Protein AF-A0A2P6TUN6-F1 (afdb_monomer)

pLDDT: mean 76.04, std 17.49, range [36.84, 96.75]

Organism: Chlorella sorokiniana (NCBI:txid3076)

Nearest PDB structures (foldseek):
  5vju-assembly1_A  TM=4.120E-01  e=9.682E+00  synthetic construct
  6su4-assembly1_A  TM=1.859E-01  e=2.017E+00  Actinomycetes bacterium

Foldseek 3Di:
DLVVLLVLLQLLLVLLVVLLVLLVVLLCLQCVPFFVAFDWDWDWDWQPVDVVTDIDTFIKGDRRQGLLAPVPDRLSVLSNVLSVLSNVLSVQSNCSSPDQLVSLLVSLVSNLVSLVVSLCSLVVSNVNSQADWMWGQDPNDTDTDRRPDPCNVSSVSNSVSSVSSNVSSVSSNVSSVVSVVVVVVVVVVVVVVVVVPDDDPPDDDDDDDDDDDD

Secondary structure (DSSP, 8-state):
-HHHHHHHHHHHHHHHHHHHHHHHHHHHIIIIII---EEEEEEEEEETTSSSPEEEEEEEEEES--TT--SS--HHHHHHHHHHHHHHHHHHHHTTTTS-HHHHHHHHHHHHHHHHHHHHHHHHHTTSGGG--EEEEETTEEEEESS-SS-HHHHHHHHHHHHHHHHHHHHHH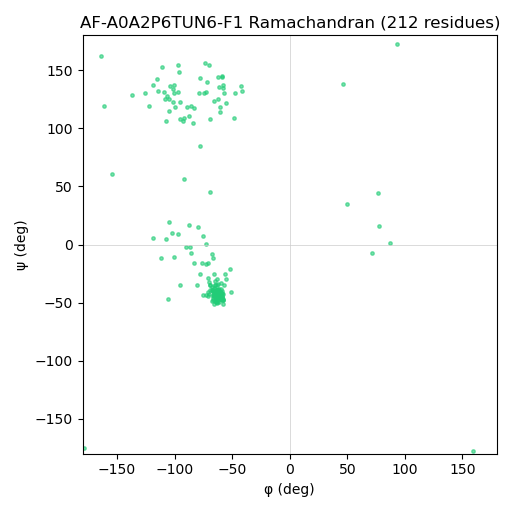HHHHHHHHHHHHHHHHHHHHHTT------PPPPPPP-----

Solvent-accessible surface area (backbone atoms only — not comparable to full-atom values): 11460 Å² total; per-residue (Å²): 116,76,64,58,54,45,51,45,18,49,51,32,16,53,45,20,52,51,38,39,53,46,33,52,49,41,49,52,47,36,42,71,68,36,36,71,43,64,47,76,41,80,52,74,41,75,44,73,93,45,89,74,63,44,76,52,67,36,49,34,48,40,88,39,64,45,69,42,25,64,86,82,52,66,44,54,64,49,47,52,54,37,31,53,50,34,37,55,26,22,59,59,25,45,44,31,67,81,44,60,41,67,58,32,28,52,32,20,50,54,27,24,54,41,29,45,53,47,22,50,51,45,55,61,32,52,73,60,37,52,78,45,79,28,42,33,49,52,99,89,41,76,46,70,39,78,54,38,67,94,46,63,64,54,55,50,51,41,32,53,44,28,48,48,41,22,51,41,23,52,50,34,27,53,41,21,53,51,43,48,58,51,51,58,51,57,52,53,53,52,54,51,56,67,65,63,73,64,75,78,79,79,75,82,79,78,83,79,83,88,77,88,82,136

Radius of gyration: 31.33 Å; Cα contacts (8 Å, |Δi|>4): 284; chains: 1; bounding box: 87×37×114 Å

Mean predicted aligned error: 12.51 Å

Structure (mmCIF, N/CA/C/O backbone):
data_AF-A0A2P6TUN6-F1
#
_entry.id   AF-A0A2P6TUN6-F1
#
loop_
_atom_site.group_PDB
_atom_site.id
_atom_site.type_symbol
_atom_site.label_atom_id
_atom_site.label_alt_id
_atom_site.label_comp_id
_atom_site.label_asym_id
_atom_site.label_entity_id
_atom_site.label_seq_id
_atom_site.pdbx_PDB_ins_code
_atom_site.Cartn_x
_atom_site.Cartn_y
_atom_site.Cartn_z
_atom_site.occupancy
_atom_site.B_iso_or_equiv
_atom_site.auth_seq_id
_atom_site.auth_comp_id
_atom_site.auth_asym_id
_atom_site.auth_atom_id
_atom_site.pdbx_PDB_model_num
ATOM 1 N N . MET A 1 1 ? 26.052 -3.509 -23.937 1.00 50.81 1 MET A N 1
ATOM 2 C CA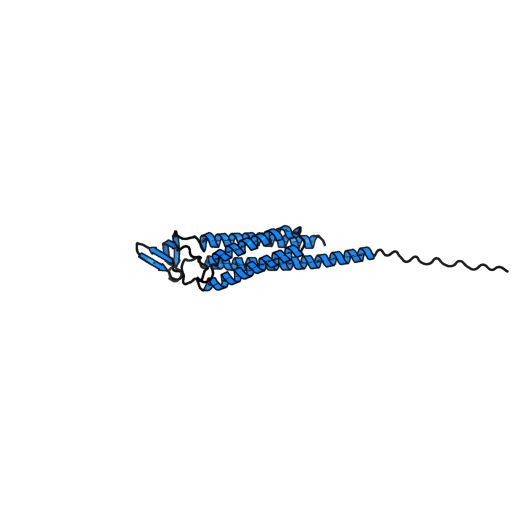 . MET A 1 1 ? 25.429 -2.786 -22.803 1.00 50.81 1 MET A CA 1
ATOM 3 C C . MET A 1 1 ? 23.903 -2.948 -22.707 1.00 50.81 1 MET A C 1
ATOM 5 O O . MET A 1 1 ? 23.373 -2.745 -21.621 1.00 50.81 1 MET A O 1
ATOM 9 N N . ALA A 1 2 ? 23.223 -3.508 -23.722 1.00 52.31 2 ALA A N 1
ATOM 10 C CA . ALA A 1 2 ? 21.798 -3.889 -23.682 1.00 52.31 2 ALA A CA 1
ATOM 11 C C . ALA A 1 2 ? 21.349 -4.774 -22.487 1.00 52.31 2 ALA A C 1
ATOM 13 O O . ALA A 1 2 ? 20.165 -4.813 -22.160 1.00 52.31 2 ALA A O 1
ATOM 14 N N . GLY A 1 3 ? 22.270 -5.480 -21.818 1.00 60.66 3 GLY A N 1
ATOM 15 C CA . GLY A 1 3 ? 21.972 -6.255 -20.607 1.00 60.66 3 GLY A CA 1
ATOM 16 C C . GLY A 1 3 ? 21.674 -5.402 -19.365 1.00 60.66 3 GLY A C 1
ATOM 17 O O . GLY A 1 3 ? 20.880 -5.818 -18.527 1.00 60.66 3 GLY A O 1
ATOM 18 N N . SER A 1 4 ? 22.244 -4.194 -19.262 1.00 70.44 4 SER A N 1
ATOM 19 C CA . SER A 1 4 ? 22.074 -3.327 -18.084 1.00 70.44 4 SER A CA 1
ATOM 20 C C . SER A 1 4 ? 20.656 -2.748 -18.002 1.00 70.44 4 SER A C 1
ATOM 22 O O . SER A 1 4 ? 20.018 -2.843 -16.958 1.00 70.44 4 SER A O 1
ATOM 24 N N . ASN A 1 5 ? 20.100 -2.274 -19.123 1.00 74.12 5 ASN A N 1
ATOM 25 C CA . ASN A 1 5 ? 18.721 -1.771 -19.172 1.00 74.12 5 ASN A CA 1
ATOM 26 C C . ASN A 1 5 ? 17.682 -2.874 -18.901 1.00 74.12 5 ASN A C 1
ATOM 28 O O . ASN A 1 5 ? 16.681 -2.624 -18.235 1.00 74.12 5 ASN A O 1
ATOM 32 N N . LYS A 1 6 ? 17.939 -4.113 -19.345 1.00 79.31 6 LYS A N 1
ATOM 33 C CA . LYS A 1 6 ? 17.070 -5.262 -19.042 1.00 79.31 6 LYS A CA 1
ATOM 34 C C . LYS A 1 6 ? 17.086 -5.625 -17.557 1.00 79.31 6 LYS A C 1
ATOM 36 O O . LYS A 1 6 ? 16.030 -5.910 -17.004 1.00 79.31 6 LYS A O 1
ATOM 41 N N . ALA A 1 7 ? 18.249 -5.569 -16.905 1.00 86.00 7 ALA A N 1
ATOM 42 C CA . ALA A 1 7 ? 18.362 -5.818 -15.467 1.00 86.00 7 ALA A CA 1
ATOM 43 C C . ALA A 1 7 ? 17.620 -4.755 -14.635 1.00 86.00 7 ALA A C 1
ATOM 45 O O . ALA A 1 7 ? 16.898 -5.102 -13.702 1.00 86.00 7 ALA A O 1
ATOM 46 N N . LEU A 1 8 ? 17.732 -3.474 -15.009 1.00 87.50 8 LEU A N 1
ATOM 47 C CA . LEU A 1 8 ? 16.987 -2.385 -14.362 1.00 87.50 8 LEU A CA 1
ATOM 48 C C . LEU A 1 8 ? 15.471 -2.535 -14.561 1.00 87.50 8 LEU A C 1
ATOM 50 O O . LEU A 1 8 ? 14.709 -2.376 -13.609 1.00 87.50 8 LEU A O 1
ATOM 54 N N . GLY A 1 9 ? 15.038 -2.897 -15.774 1.00 86.50 9 GLY A N 1
ATOM 55 C CA . GLY A 1 9 ? 13.634 -3.186 -16.070 1.00 86.50 9 GLY A CA 1
ATOM 56 C C . GLY A 1 9 ? 13.093 -4.392 -15.294 1.00 86.50 9 GLY A C 1
ATOM 57 O O . GLY A 1 9 ? 11.972 -4.338 -14.796 1.00 86.50 9 GLY A O 1
ATOM 58 N N . ALA A 1 10 ? 13.890 -5.452 -15.133 1.00 88.81 10 ALA A N 1
ATOM 59 C CA . ALA A 1 10 ? 13.517 -6.626 -14.341 1.00 88.81 10 ALA A CA 1
ATOM 60 C C . ALA A 1 10 ? 13.370 -6.293 -12.848 1.00 88.81 10 ALA A C 1
ATOM 62 O O . ALA A 1 10 ? 12.416 -6.736 -12.210 1.00 88.81 10 ALA A O 1
ATOM 63 N N . LEU A 1 11 ? 14.267 -5.466 -12.298 1.00 92.25 11 LEU A N 1
ATOM 64 C CA . LEU A 1 11 ? 14.154 -4.987 -10.920 1.00 92.25 11 LEU A CA 1
ATOM 65 C C . LEU A 1 11 ? 12.909 -4.109 -10.727 1.00 92.25 11 LEU A C 1
ATOM 67 O O . LEU A 1 11 ? 12.195 -4.272 -9.740 1.00 92.25 11 LEU A O 1
ATOM 71 N N . ALA A 1 12 ? 12.611 -3.220 -11.681 1.00 90.81 12 ALA A N 1
ATOM 72 C CA . ALA A 1 12 ? 11.388 -2.421 -11.652 1.00 90.81 12 ALA A CA 1
ATOM 73 C C . ALA A 1 12 ? 10.129 -3.306 -11.692 1.00 90.81 12 ALA A C 1
ATOM 75 O O . ALA A 1 12 ? 9.201 -3.090 -10.912 1.00 90.81 12 ALA A O 1
ATOM 76 N N . ALA A 1 13 ? 10.120 -4.347 -12.531 1.00 91.94 13 ALA A N 1
ATOM 77 C CA . ALA A 1 13 ? 9.026 -5.311 -12.591 1.00 91.94 13 ALA A CA 1
ATOM 78 C C . ALA A 1 13 ? 8.857 -6.078 -11.267 1.00 91.94 13 ALA A C 1
ATOM 80 O O . ALA A 1 13 ? 7.740 -6.196 -10.771 1.00 91.94 13 ALA A O 1
ATOM 81 N N . PHE A 1 14 ? 9.955 -6.530 -10.649 1.00 94.62 14 PHE A N 1
ATOM 82 C CA . PHE A 1 14 ? 9.921 -7.191 -9.339 1.00 94.62 14 PHE A CA 1
ATOM 83 C C . PHE A 1 14 ? 9.327 -6.288 -8.249 1.00 94.62 14 PHE A C 1
ATOM 85 O O . PHE A 1 14 ? 8.433 -6.711 -7.517 1.00 94.62 14 PHE A O 1
ATOM 92 N N . LEU A 1 15 ? 9.772 -5.030 -8.175 1.00 94.19 15 LEU A N 1
ATOM 93 C CA . LEU A 1 15 ? 9.235 -4.056 -7.219 1.00 94.19 15 LEU A CA 1
ATOM 94 C C . LEU A 1 15 ? 7.748 -3.771 -7.460 1.00 94.19 15 LEU A C 1
ATOM 96 O O . LEU A 1 15 ? 7.001 -3.607 -6.502 1.00 94.19 15 LEU A O 1
ATOM 100 N N . SER A 1 16 ? 7.308 -3.786 -8.718 1.00 93.62 16 SER A N 1
ATOM 101 C CA . SER A 1 16 ? 5.894 -3.617 -9.078 1.00 93.62 16 SER A CA 1
ATOM 102 C C . SER A 1 16 ? 5.040 -4.806 -8.621 1.00 93.62 16 SER A C 1
ATOM 104 O O . SER A 1 16 ? 3.940 -4.627 -8.109 1.00 93.62 16 SER A O 1
ATOM 106 N N . VAL A 1 17 ? 5.552 -6.036 -8.737 1.00 95.50 17 VAL A N 1
ATOM 107 C CA . VAL A 1 17 ? 4.871 -7.224 -8.191 1.00 95.50 17 VAL A CA 1
ATOM 108 C C . VAL A 1 17 ? 4.794 -7.156 -6.664 1.00 95.50 17 VAL A C 1
ATOM 110 O O . VAL A 1 17 ? 3.748 -7.463 -6.090 1.00 95.50 17 VAL A O 1
ATOM 113 N N . ALA A 1 18 ? 5.871 -6.722 -6.002 1.00 95.19 18 ALA A N 1
ATOM 114 C CA . ALA A 1 18 ? 5.868 -6.515 -4.556 1.00 95.19 18 ALA A CA 1
ATOM 115 C C . ALA A 1 18 ? 4.831 -5.457 -4.141 1.00 95.19 18 ALA A C 1
ATOM 117 O O . ALA A 1 18 ? 4.091 -5.673 -3.185 1.00 95.19 18 ALA A O 1
ATOM 118 N N . GLU A 1 19 ? 4.711 -4.362 -4.896 1.00 94.88 19 GLU A N 1
ATOM 119 C CA . GLU A 1 19 ? 3.694 -3.331 -4.671 1.00 94.88 19 GLU A CA 1
ATOM 120 C C . GLU A 1 19 ? 2.271 -3.900 -4.743 1.00 94.88 19 GLU A C 1
ATOM 122 O O . GLU A 1 19 ? 1.470 -3.645 -3.845 1.00 94.88 19 GLU A O 1
ATOM 127 N N . ILE A 1 20 ? 1.969 -4.737 -5.742 1.00 95.88 20 ILE A N 1
ATOM 128 C CA . ILE A 1 20 ? 0.668 -5.419 -5.850 1.00 95.88 20 ILE A CA 1
ATOM 129 C C . ILE A 1 20 ? 0.417 -6.300 -4.619 1.00 95.88 20 ILE A C 1
ATOM 131 O O . ILE A 1 20 ? -0.669 -6.258 -4.040 1.00 95.88 20 ILE A O 1
ATOM 135 N N . ALA A 1 21 ? 1.417 -7.074 -4.187 1.00 96.75 21 ALA A N 1
ATOM 136 C CA . ALA A 1 21 ? 1.294 -7.928 -3.007 1.00 96.75 21 ALA A CA 1
ATOM 137 C C . ALA A 1 21 ? 1.035 -7.110 -1.729 1.00 96.75 21 ALA A C 1
ATOM 139 O O . ALA A 1 21 ? 0.163 -7.465 -0.930 1.00 96.75 21 ALA A O 1
ATOM 140 N N . PHE A 1 22 ? 1.736 -5.988 -1.549 1.00 96.06 22 PHE A N 1
ATOM 141 C CA . PHE A 1 22 ? 1.510 -5.081 -0.424 1.00 96.06 22 PHE A CA 1
ATOM 142 C C . PHE A 1 22 ? 0.131 -4.418 -0.489 1.00 96.06 22 PHE A C 1
ATOM 144 O O . PHE A 1 22 ? -0.555 -4.366 0.529 1.00 96.06 22 PHE A O 1
ATOM 151 N N . ALA A 1 23 ? -0.317 -3.991 -1.671 1.00 95.75 23 ALA A N 1
ATOM 152 C CA . ALA A 1 23 ? -1.641 -3.411 -1.873 1.00 95.75 23 ALA A CA 1
ATOM 153 C C . ALA A 1 23 ? -2.757 -4.397 -1.497 1.00 95.75 23 ALA A C 1
ATOM 155 O O . ALA A 1 23 ? -3.661 -4.050 -0.739 1.00 95.75 23 ALA A O 1
ATOM 156 N N . ILE A 1 24 ? -2.660 -5.651 -1.954 1.00 96.06 24 ILE A N 1
ATOM 157 C CA . ILE A 1 24 ? -3.598 -6.721 -1.584 1.00 96.06 24 ILE A CA 1
ATOM 158 C C . ILE A 1 24 ? -3.557 -6.971 -0.074 1.00 96.06 24 ILE A C 1
ATOM 160 O O . ILE A 1 24 ? -4.604 -7.082 0.560 1.00 96.06 24 ILE A O 1
ATOM 164 N N . THR A 1 25 ? -2.362 -7.006 0.518 1.00 95.50 25 THR A N 1
ATOM 165 C CA . THR A 1 25 ? -2.202 -7.198 1.967 1.00 95.50 25 THR A CA 1
ATOM 166 C C . THR A 1 25 ? -2.882 -6.076 2.752 1.00 95.50 25 THR A C 1
ATOM 168 O O . THR A 1 25 ? -3.597 -6.354 3.711 1.00 95.50 25 THR A O 1
ATOM 171 N N . ILE A 1 26 ? -2.731 -4.817 2.324 1.00 94.06 26 ILE A N 1
ATOM 172 C CA . ILE A 1 26 ? -3.432 -3.672 2.921 1.00 94.06 26 ILE A CA 1
ATOM 173 C C . ILE A 1 26 ? -4.948 -3.867 2.828 1.00 94.06 26 ILE A C 1
ATOM 175 O O . ILE A 1 26 ? -5.626 -3.715 3.840 1.00 94.06 26 ILE A O 1
ATOM 179 N N . ILE A 1 27 ? -5.481 -4.246 1.660 1.00 93.94 27 ILE A N 1
ATOM 180 C CA . ILE A 1 27 ? -6.925 -4.474 1.469 1.00 93.94 27 ILE A CA 1
ATOM 181 C C . ILE A 1 27 ? -7.441 -5.545 2.436 1.00 93.94 27 ILE A C 1
ATOM 183 O O . ILE A 1 27 ? -8.450 -5.319 3.098 1.00 93.94 27 ILE A O 1
ATOM 187 N N . VAL A 1 28 ? -6.749 -6.683 2.547 1.00 92.50 28 VAL A N 1
ATOM 188 C CA . VAL A 1 28 ? -7.146 -7.793 3.433 1.00 92.50 28 VAL A CA 1
ATOM 189 C C . VAL A 1 28 ? -7.093 -7.370 4.900 1.00 92.50 28 VAL A C 1
ATOM 191 O O . VAL A 1 28 ? -8.046 -7.591 5.643 1.00 92.50 28 VAL A O 1
ATOM 194 N N . LEU A 1 29 ? -6.018 -6.698 5.321 1.00 90.00 29 LEU A N 1
ATOM 195 C CA . LEU A 1 29 ? -5.910 -6.176 6.684 1.00 90.00 29 LEU A CA 1
ATOM 196 C C . LEU A 1 29 ? -7.018 -5.166 6.989 1.00 90.00 29 LEU A C 1
ATOM 198 O O . LEU A 1 29 ? -7.599 -5.190 8.075 1.00 90.00 29 LEU A O 1
ATOM 202 N N . VAL A 1 30 ? -7.338 -4.289 6.039 1.00 89.00 30 VAL A N 1
ATOM 203 C CA . VAL A 1 30 ? -8.414 -3.320 6.216 1.00 89.00 30 VAL A CA 1
ATOM 204 C C . VAL A 1 30 ? -9.767 -4.020 6.288 1.00 89.00 30 VAL A C 1
ATOM 206 O O . VAL A 1 30 ? -10.514 -3.727 7.212 1.00 89.00 30 VAL A O 1
ATOM 209 N N . ALA A 1 31 ? -10.069 -4.966 5.402 1.00 86.94 31 ALA A N 1
ATOM 210 C CA . ALA A 1 31 ? -11.352 -5.666 5.386 1.00 86.94 31 ALA A CA 1
ATOM 211 C C . ALA A 1 31 ? -11.560 -6.537 6.636 1.00 86.94 31 ALA A C 1
ATOM 213 O O . ALA A 1 31 ? -12.558 -6.385 7.337 1.00 86.94 31 ALA A O 1
ATOM 214 N N . ASP A 1 32 ? -10.596 -7.395 6.969 1.00 83.31 32 ASP A N 1
ATOM 215 C CA . ASP A 1 32 ? -10.770 -8.386 8.038 1.00 83.31 32 ASP A CA 1
ATOM 216 C C . ASP A 1 32 ? -10.549 -7.785 9.426 1.00 83.31 32 ASP A C 1
ATOM 218 O O . ASP A 1 32 ? -11.172 -8.185 10.420 1.00 83.31 32 ASP A O 1
ATOM 222 N N . GLN A 1 33 ? -9.612 -6.836 9.514 1.00 81.88 33 GLN A N 1
ATOM 223 C CA . GLN A 1 33 ? -9.155 -6.312 10.792 1.00 81.88 33 GLN A CA 1
ATOM 224 C C . GLN A 1 33 ? -9.702 -4.906 11.057 1.00 81.88 33 GLN A C 1
ATOM 226 O O . GLN A 1 33 ? -10.220 -4.625 12.136 1.00 81.88 33 GLN A O 1
ATOM 231 N N . LEU A 1 34 ? -9.635 -3.988 10.104 1.00 79.88 34 LEU A N 1
ATOM 232 C CA . LEU A 1 34 ? -9.903 -2.578 10.411 1.00 79.88 34 LEU A CA 1
ATOM 233 C C . LEU A 1 34 ? -11.306 -2.116 10.013 1.00 79.88 34 LEU A C 1
ATOM 235 O O . LEU A 1 34 ? -11.721 -1.041 10.429 1.00 79.88 34 LEU A O 1
ATOM 239 N N . TRP A 1 35 ? -12.061 -2.913 9.263 1.00 83.50 35 TRP A N 1
ATOM 240 C CA . TRP A 1 35 ? -13.414 -2.580 8.839 1.00 83.50 35 TRP A CA 1
ATOM 241 C C . TRP A 1 35 ? -14.264 -3.835 8.563 1.00 83.50 35 TRP A C 1
ATOM 243 O O . TRP A 1 35 ? -14.773 -3.999 7.455 1.00 83.50 35 TRP A O 1
ATOM 253 N N . PRO A 1 36 ? -14.480 -4.701 9.575 1.00 72.00 36 PRO A N 1
ATOM 254 C CA . PRO A 1 36 ? -15.188 -5.974 9.393 1.00 72.00 36 PRO A CA 1
ATOM 255 C C . PRO A 1 36 ? -16.682 -5.821 9.052 1.00 72.00 36 PRO A C 1
ATOM 257 O O . PRO A 1 36 ? -17.339 -6.798 8.715 1.00 72.00 36 PRO A O 1
ATOM 260 N N . GLY A 1 37 ? -17.228 -4.601 9.113 1.00 74.69 37 GLY A N 1
ATOM 261 C CA . GLY A 1 37 ? -18.649 -4.315 8.923 1.00 74.69 37 GLY A CA 1
ATOM 262 C C . GLY A 1 37 ? -19.432 -4.296 10.237 1.00 74.69 37 GLY A C 1
ATOM 263 O O . GLY A 1 37 ? -18.896 -4.587 11.310 1.00 74.69 37 GLY A O 1
ATOM 264 N N . ALA A 1 38 ? -20.703 -3.897 10.168 1.00 75.94 38 ALA A N 1
ATOM 265 C CA . ALA A 1 38 ? -21.576 -3.854 11.338 1.00 75.94 38 ALA A CA 1
ATOM 266 C C . ALA A 1 38 ? -22.003 -5.273 11.729 1.00 75.94 38 ALA A C 1
ATOM 268 O O . ALA A 1 38 ? -22.452 -6.038 10.876 1.00 75.94 38 ALA A O 1
ATOM 269 N N . GLY A 1 39 ? -21.869 -5.623 13.006 1.00 73.88 39 GLY A N 1
ATOM 270 C CA . GLY A 1 39 ? -22.220 -6.960 13.471 1.00 73.88 39 GLY A CA 1
ATOM 271 C C . GLY A 1 39 ? -21.565 -7.352 14.785 1.00 73.88 39 GLY A C 1
ATOM 272 O O . GLY A 1 39 ? -20.844 -6.574 15.413 1.00 73.88 39 GLY A O 1
ATOM 273 N N . SER A 1 40 ? -21.840 -8.588 15.185 1.00 74.81 40 SER A N 1
ATOM 274 C CA . SER A 1 40 ? -21.308 -9.207 16.392 1.00 74.81 40 SER A CA 1
ATOM 275 C C . SER A 1 40 ? -20.253 -10.244 16.022 1.00 74.81 40 SER A C 1
ATOM 277 O O . SER A 1 40 ? -20.515 -11.140 15.222 1.00 74.81 40 SER A O 1
ATOM 279 N N . TYR A 1 41 ? -19.071 -10.138 16.620 1.00 73.00 41 TYR A N 1
ATOM 280 C CA . TYR A 1 41 ? -17.921 -10.992 16.336 1.00 73.00 41 TYR A CA 1
ATOM 281 C C . TYR A 1 41 ? -17.427 -11.623 17.629 1.00 73.00 41 TYR A C 1
ATOM 283 O O . TYR A 1 41 ? -17.208 -10.929 18.620 1.00 73.00 41 TYR A O 1
ATOM 291 N N 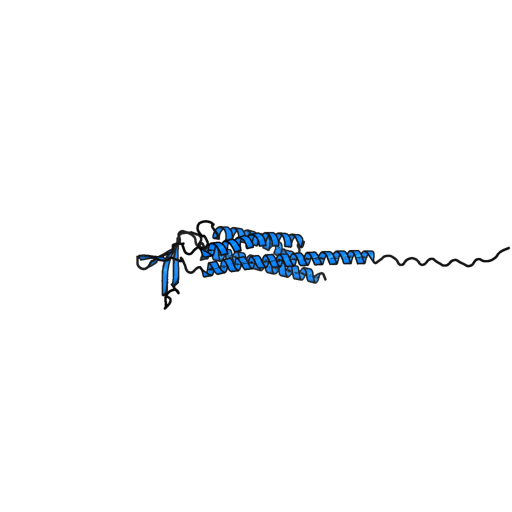. TYR A 1 42 ? -17.228 -12.937 17.635 1.00 75.94 42 TYR A N 1
ATOM 292 C CA . TYR A 1 42 ? -16.574 -13.587 18.762 1.00 75.94 42 TYR A CA 1
ATOM 293 C C . TYR A 1 42 ? -15.061 -13.382 18.665 1.00 75.94 42 TYR A C 1
ATOM 295 O O . TYR A 1 42 ? -14.462 -13.620 17.616 1.00 75.94 42 TYR A O 1
ATOM 303 N N . GLY A 1 43 ? -14.436 -12.943 19.753 1.00 72.31 43 GLY A N 1
ATOM 304 C CA . GLY A 1 43 ? -13.005 -12.673 19.767 1.00 72.31 43 GLY A CA 1
ATOM 305 C C . GLY A 1 43 ? -12.438 -12.570 21.173 1.00 72.31 43 GLY A C 1
ATOM 306 O O . GLY A 1 43 ? -13.165 -12.360 22.145 1.00 72.31 43 GLY A O 1
ATOM 307 N N . CYS A 1 44 ? -11.119 -12.702 21.266 1.00 72.75 44 CYS A N 1
ATOM 308 C CA . CYS A 1 44 ? -10.377 -12.549 22.508 1.00 72.75 44 CYS A CA 1
ATOM 309 C C . CYS A 1 44 ? -9.375 -11.397 22.397 1.00 72.75 44 CYS A C 1
ATOM 311 O O . CYS A 1 44 ? -8.677 -11.267 21.390 1.00 72.75 44 CYS A O 1
ATOM 313 N N . TYR A 1 45 ? -9.287 -10.595 23.451 1.00 69.62 45 TYR A N 1
ATOM 314 C CA . TYR A 1 45 ? -8.327 -9.510 23.633 1.00 69.62 45 TYR A CA 1
ATOM 315 C C . TYR A 1 45 ? -7.408 -9.824 24.811 1.00 69.62 45 TYR A C 1
ATOM 317 O O . TYR A 1 45 ? -7.871 -10.362 25.809 1.00 69.62 45 TYR A O 1
ATOM 325 N N . TRP A 1 46 ? -6.129 -9.470 24.703 1.00 70.94 46 TRP A N 1
ATOM 326 C CA . TRP A 1 46 ? -5.185 -9.463 25.816 1.00 70.94 46 TRP A CA 1
ATOM 327 C C . TRP A 1 46 ? -4.925 -8.027 26.261 1.00 70.94 46 TRP A C 1
ATOM 329 O O . TRP A 1 46 ? -4.344 -7.247 25.508 1.00 70.94 46 TRP A O 1
ATOM 339 N N . ASP A 1 47 ? -5.335 -7.692 27.479 1.00 70.25 47 ASP A N 1
ATOM 340 C CA . ASP A 1 47 ? -5.024 -6.421 28.112 1.00 70.25 47 ASP A CA 1
ATOM 341 C C . ASP A 1 47 ? -3.644 -6.477 28.769 1.00 70.25 47 ASP A C 1
ATOM 343 O O . ASP A 1 47 ? -3.458 -7.084 29.824 1.00 70.25 47 ASP A O 1
ATOM 347 N N . TYR A 1 48 ? -2.675 -5.832 28.120 1.00 71.06 48 TYR A N 1
ATOM 348 C CA . TYR A 1 48 ? -1.302 -5.699 28.609 1.00 71.06 48 TYR A CA 1
ATOM 349 C C . TYR A 1 48 ? -1.101 -4.490 29.533 1.00 71.06 48 TYR A C 1
ATOM 351 O O . TYR A 1 48 ? 0.009 -4.284 30.021 1.00 71.06 48 TYR A O 1
ATOM 359 N N . SER A 1 49 ? -2.137 -3.674 29.768 1.00 65.12 49 SER A N 1
ATOM 360 C CA . SER A 1 49 ? -2.050 -2.547 30.708 1.00 65.12 49 SER A CA 1
ATOM 361 C C . SER A 1 49 ? -2.034 -3.003 32.172 1.00 65.12 49 SER A C 1
ATOM 363 O O . SER A 1 49 ? -1.617 -2.247 33.049 1.00 65.12 49 SER A O 1
ATOM 365 N N . GLN A 1 50 ? -2.439 -4.250 32.436 1.00 67.44 50 GLN A N 1
ATOM 366 C CA . GLN A 1 50 ? -2.419 -4.878 33.754 1.00 67.44 50 GLN A CA 1
ATOM 367 C C . GLN A 1 50 ? -1.375 -6.001 33.823 1.00 67.44 50 GLN A C 1
ATOM 369 O O . GLN A 1 50 ? -1.035 -6.619 32.814 1.00 67.44 50 GLN A O 1
ATOM 374 N N . SER A 1 51 ? -0.855 -6.270 35.026 1.00 76.50 51 SER A N 1
ATOM 375 C CA . SER A 1 51 ? 0.079 -7.372 35.285 1.00 76.50 51 SER A CA 1
ATOM 376 C C . SER A 1 51 ? -0.490 -8.302 36.365 1.00 76.50 51 SER A C 1
ATOM 378 O O . SER A 1 51 ? -0.703 -7.841 37.489 1.00 76.50 51 SER A O 1
ATOM 380 N N . PRO A 1 52 ? -0.732 -9.594 36.066 1.00 85.00 52 PRO A N 1
ATOM 381 C CA . PRO A 1 52 ? -0.519 -10.252 34.774 1.00 85.00 52 PRO A CA 1
ATOM 382 C C . PRO A 1 52 ? -1.512 -9.775 33.702 1.00 85.00 52 PRO A C 1
ATOM 384 O O . PRO A 1 52 ? -2.621 -9.352 34.026 1.00 85.00 52 PRO A O 1
ATOM 387 N N . ALA A 1 53 ? -1.111 -9.872 32.430 1.00 78.00 53 ALA A N 1
ATOM 388 C CA . ALA A 1 53 ? -1.979 -9.525 31.308 1.00 78.00 53 ALA A CA 1
ATOM 389 C C . ALA A 1 53 ? -3.268 -10.357 31.363 1.00 78.00 53 ALA A C 1
ATOM 391 O O . ALA A 1 53 ? -3.211 -11.582 31.513 1.00 78.00 53 ALA A O 1
ATOM 392 N N . GLN A 1 54 ? -4.422 -9.702 31.249 1.00 78.06 54 GLN A N 1
ATOM 393 C CA . GLN A 1 54 ? -5.720 -10.371 31.344 1.00 78.06 54 GLN A CA 1
ATOM 394 C C . GLN A 1 54 ? -6.321 -10.616 29.966 1.00 78.06 54 GLN A C 1
ATOM 396 O O . GLN A 1 54 ? -6.291 -9.745 29.099 1.00 78.06 54 GLN A O 1
ATOM 401 N N . GLN A 1 55 ? -6.887 -11.806 29.761 1.00 80.50 55 GLN A N 1
ATOM 402 C CA . GLN A 1 55 ? -7.583 -12.140 28.526 1.00 80.50 55 GLN A CA 1
ATOM 403 C C . GLN A 1 55 ? -9.089 -11.906 28.675 1.00 80.50 55 GLN A C 1
ATOM 405 O O . GLN A 1 55 ? -9.742 -12.529 29.509 1.00 80.50 55 GLN A O 1
ATOM 410 N N . TYR A 1 56 ? -9.652 -11.064 27.815 1.00 73.75 56 TYR A N 1
ATOM 411 C CA . TYR A 1 56 ? -11.086 -10.820 27.708 1.00 73.75 56 TYR A CA 1
ATOM 412 C C . TYR A 1 56 ? -11.615 -11.469 26.431 1.00 73.75 56 TYR A C 1
ATOM 414 O O . TYR A 1 56 ? -11.364 -10.984 25.327 1.00 73.75 56 TYR A O 1
ATOM 422 N N . CYS A 1 57 ? -12.343 -12.575 26.573 1.00 77.38 57 CYS A N 1
ATOM 423 C CA . CYS A 1 57 ? -13.041 -13.235 25.471 1.00 77.38 57 CYS A CA 1
ATOM 424 C C . CYS A 1 57 ? -14.537 -12.938 25.545 1.00 77.38 57 CYS A C 1
ATOM 426 O O . CYS A 1 57 ? -15.138 -13.002 26.617 1.00 77.38 57 CYS A O 1
ATOM 428 N N . GLY A 1 58 ? -15.147 -12.636 24.405 1.00 74.06 58 GLY A N 1
ATOM 429 C CA . GLY A 1 58 ? -16.569 -12.336 24.361 1.00 74.06 58 GLY A CA 1
ATOM 430 C C . GLY A 1 58 ? -17.072 -12.047 22.960 1.00 74.06 58 GLY A C 1
ATOM 431 O O . GLY A 1 58 ? -16.347 -12.157 21.969 1.00 74.06 58 GLY A O 1
ATOM 432 N N .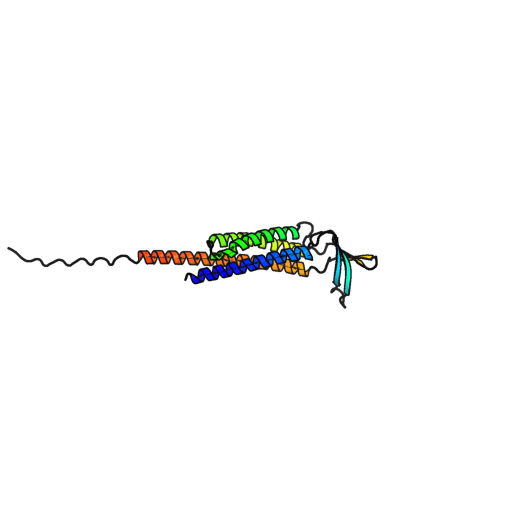 THR A 1 59 ? -18.346 -11.674 22.903 1.00 74.69 59 THR A N 1
ATOM 433 C CA . THR A 1 59 ? -18.957 -11.167 21.678 1.00 74.69 59 THR A CA 1
ATOM 434 C C . THR A 1 59 ? -18.768 -9.658 21.640 1.00 74.69 59 THR A C 1
ATOM 436 O O . THR A 1 59 ? -19.244 -8.935 22.515 1.00 74.69 59 THR A O 1
ATOM 439 N N . TRP A 1 60 ? -18.051 -9.199 20.626 1.00 69.69 60 TRP A N 1
ATOM 440 C CA . TRP A 1 60 ? -17.760 -7.801 20.367 1.00 69.69 60 TRP A CA 1
ATOM 441 C C . TRP A 1 60 ? -18.739 -7.268 19.346 1.00 69.69 60 TRP A C 1
ATOM 443 O O . TRP A 1 60 ? -18.926 -7.878 18.293 1.00 69.69 60 TRP A O 1
ATOM 453 N N . THR A 1 61 ? -19.333 -6.118 19.630 1.00 70.00 61 THR A N 1
ATOM 454 C CA . THR A 1 61 ? -20.237 -5.476 18.677 1.00 70.00 61 THR A CA 1
ATOM 455 C C . THR A 1 61 ? -19.499 -4.346 17.979 1.00 70.00 61 THR A C 1
ATOM 457 O O . THR A 1 61 ? -18.987 -3.437 18.628 1.00 70.00 61 THR A O 1
ATOM 460 N N . SER A 1 62 ? -19.430 -4.408 16.649 1.00 70.88 62 SER A N 1
ATOM 461 C CA . SER A 1 62 ? -18.966 -3.295 15.827 1.00 70.88 62 SER A CA 1
ATOM 462 C C . SER A 1 62 ? -20.163 -2.583 15.218 1.00 70.88 62 SER A C 1
ATOM 464 O O . SER A 1 62 ? -21.040 -3.209 14.621 1.00 70.88 62 SER A O 1
ATOM 466 N N . SER A 1 63 ? -20.157 -1.256 15.295 1.00 68.94 63 SER A N 1
ATOM 467 C CA . SER A 1 63 ? -21.091 -0.384 14.578 1.00 68.94 63 SER A CA 1
ATOM 468 C C . SER A 1 63 ? -20.813 -0.311 13.067 1.00 68.94 63 SER A C 1
ATOM 470 O O . SER A 1 63 ? -21.516 0.393 12.348 1.00 68.94 63 SER A O 1
ATOM 472 N N . GLY A 1 64 ? -19.794 -1.024 12.564 1.00 71.12 64 GLY A N 1
ATOM 473 C CA . GLY A 1 64 ? -19.387 -0.988 11.156 1.00 71.12 64 GLY A CA 1
ATOM 474 C C . GLY A 1 64 ? -18.582 0.251 10.776 1.00 71.12 64 GLY A C 1
ATOM 475 O O . GLY A 1 64 ? -18.426 0.553 9.591 1.00 71.12 64 GLY A O 1
ATOM 476 N N . VAL A 1 65 ? -18.061 0.966 11.771 1.00 75.06 65 VAL A N 1
ATOM 477 C CA . VAL A 1 65 ? -17.176 2.114 11.579 1.00 75.06 65 VAL A CA 1
ATOM 478 C C . VAL A 1 65 ? -15.760 1.634 11.247 1.00 75.06 65 VAL A C 1
ATOM 480 O O . VAL A 1 65 ? -15.288 0.613 11.744 1.00 75.06 65 VAL A O 1
ATOM 483 N N . CYS A 1 66 ? -15.090 2.370 10.362 1.00 79.62 66 CYS A N 1
ATOM 484 C CA . CYS A 1 66 ? -13.695 2.138 10.009 1.00 79.62 66 CYS A CA 1
ATOM 485 C C . CYS A 1 66 ? -12.788 2.415 11.210 1.00 79.62 66 CYS A C 1
ATOM 487 O O . CYS A 1 66 ? -12.713 3.541 11.681 1.00 79.62 66 CYS A O 1
ATOM 489 N N . LEU A 1 67 ? -11.992 1.438 11.626 1.00 76.88 67 LEU A N 1
ATOM 490 C CA . LEU A 1 67 ? -11.094 1.545 12.778 1.00 76.88 67 LEU A CA 1
ATOM 491 C C . LEU A 1 67 ? -9.801 2.289 12.479 1.00 76.88 67 LEU A C 1
ATOM 493 O O . LEU A 1 67 ? -8.853 2.180 13.244 1.00 76.88 67 LEU A O 1
ATOM 497 N N . MET A 1 68 ? -9.735 3.010 11.367 1.00 76.94 68 MET A N 1
ATOM 498 C CA . MET A 1 68 ? -8.655 3.938 11.032 1.00 76.94 68 MET A CA 1
ATOM 499 C C . MET A 1 68 ? -9.166 5.377 10.872 1.00 76.94 68 MET A C 1
ATOM 501 O O . MET A 1 68 ? -8.404 6.230 10.436 1.00 76.94 68 MET A O 1
ATOM 505 N N . THR A 1 69 ? -10.449 5.642 11.150 1.00 74.31 69 THR A N 1
ATOM 506 C CA . THR A 1 69 ? -11.058 6.972 10.988 1.00 74.31 69 THR A CA 1
ATOM 507 C C . THR A 1 69 ? -11.075 7.745 12.304 1.00 74.31 69 THR A C 1
ATOM 509 O O . THR A 1 69 ? -11.232 7.169 13.377 1.00 74.31 69 THR A O 1
ATOM 512 N N . ASP A 1 70 ? -10.973 9.063 12.204 1.00 65.56 70 ASP A N 1
ATOM 513 C CA . ASP A 1 70 ? -11.125 10.035 13.291 1.00 65.56 70 ASP A CA 1
ATOM 514 C C . ASP A 1 70 ? -12.476 10.785 13.211 1.00 65.56 70 ASP A C 1
ATOM 516 O O . ASP A 1 70 ? -12.626 11.867 13.767 1.00 65.56 70 ASP A O 1
ATOM 520 N N . ASN A 1 71 ? -13.459 10.229 12.490 1.00 63.62 71 ASN A N 1
ATOM 521 C CA . ASN A 1 71 ? -14.748 10.842 12.127 1.00 63.62 71 ASN A CA 1
ATOM 522 C C . ASN A 1 71 ? -14.691 11.974 11.084 1.00 63.62 71 ASN A C 1
ATOM 524 O O . ASN A 1 71 ? -15.753 12.375 10.605 1.00 63.62 71 ASN A O 1
ATOM 528 N N . SER A 1 72 ? -13.510 12.456 10.672 1.00 66.00 72 SER A N 1
ATOM 529 C CA . SER A 1 72 ? -13.388 13.476 9.617 1.00 66.00 72 SER A CA 1
ATOM 530 C C . SER A 1 72 ? -13.130 12.865 8.233 1.00 66.00 72 SER A C 1
ATOM 532 O O . SER A 1 72 ? -13.665 13.346 7.232 1.00 66.00 72 SER A O 1
ATOM 534 N N . VAL A 1 73 ? -12.372 11.760 8.165 1.00 74.44 73 VAL A N 1
ATOM 535 C CA . VAL A 1 73 ? -12.012 11.089 6.901 1.00 74.44 73 VAL A CA 1
ATOM 536 C C . VAL A 1 73 ? -12.127 9.569 7.013 1.00 74.44 73 VAL A C 1
ATOM 538 O O . VAL A 1 73 ? -11.524 8.944 7.885 1.00 74.44 73 VAL A O 1
ATOM 541 N N . ASN A 1 74 ? -12.840 8.923 6.080 1.00 83.19 74 ASN A N 1
ATOM 542 C CA . ASN A 1 74 ? -12.912 7.458 6.018 1.00 83.19 74 ASN A CA 1
ATOM 543 C C . ASN A 1 74 ? -11.637 6.862 5.386 1.00 83.19 74 ASN A C 1
ATOM 545 O O . ASN A 1 74 ? -11.587 6.565 4.188 1.00 83.19 74 ASN A O 1
ATOM 549 N N . VAL A 1 75 ? -10.609 6.674 6.216 1.00 86.44 75 VAL A N 1
ATOM 550 C CA . VAL A 1 75 ? -9.290 6.151 5.817 1.00 86.44 75 VAL A CA 1
ATOM 551 C C . VAL A 1 75 ? -9.375 4.747 5.206 1.00 86.44 75 VAL A C 1
ATOM 553 O O . VAL A 1 75 ? -8.638 4.442 4.270 1.00 86.44 75 VAL A O 1
ATOM 556 N N . CYS A 1 76 ? -10.307 3.903 5.659 1.00 87.94 76 CYS A N 1
ATOM 557 C CA . CYS A 1 76 ? -10.487 2.556 5.114 1.00 87.94 76 CYS A CA 1
ATOM 558 C C . CYS A 1 76 ? -10.994 2.594 3.665 1.00 87.94 76 CYS A C 1
ATOM 560 O O . CYS A 1 76 ? -10.454 1.900 2.809 1.00 87.94 76 CYS A O 1
ATOM 562 N N . ARG A 1 77 ? -11.968 3.457 3.337 1.00 88.69 77 ARG A N 1
ATOM 563 C CA . ARG A 1 77 ? -12.383 3.657 1.934 1.00 88.69 77 ARG A CA 1
ATOM 564 C C . ARG A 1 77 ? -11.248 4.202 1.079 1.00 88.69 77 ARG A C 1
ATOM 566 O O . ARG A 1 77 ? -11.070 3.761 -0.055 1.00 88.69 77 ARG A O 1
ATOM 573 N N . TYR A 1 78 ? -10.483 5.142 1.628 1.00 90.06 78 TYR A N 1
ATOM 574 C CA . TYR A 1 78 ? -9.351 5.719 0.918 1.00 90.06 78 TYR A CA 1
ATOM 575 C C . TYR A 1 78 ? -8.266 4.675 0.619 1.00 90.06 78 TYR A C 1
ATOM 577 O O . TYR A 1 78 ? -7.699 4.691 -0.470 1.00 90.06 78 TYR A O 1
ATOM 585 N N . SER A 1 79 ? -8.063 3.702 1.517 1.00 91.62 79 SER A N 1
ATOM 586 C CA . SER A 1 79 ? -7.148 2.577 1.291 1.00 91.62 79 SER A CA 1
ATOM 587 C C . SER A 1 79 ? -7.513 1.747 0.061 1.00 91.62 79 SER A C 1
ATOM 589 O O . SER A 1 79 ? -6.634 1.414 -0.728 1.00 91.62 79 SER A O 1
ATOM 591 N N . TYR A 1 80 ? -8.804 1.479 -0.164 1.00 92.38 80 TYR A N 1
ATOM 592 C CA . TYR A 1 80 ? -9.261 0.725 -1.331 1.00 92.38 80 TYR A CA 1
ATOM 593 C C . TYR A 1 80 ? -9.024 1.495 -2.629 1.00 92.38 80 TYR A C 1
ATOM 595 O O . TYR A 1 80 ? -8.588 0.911 -3.619 1.00 92.38 80 TYR A O 1
ATOM 603 N N . ALA A 1 81 ? -9.262 2.810 -2.618 1.00 93.50 81 ALA A N 1
ATOM 604 C CA . ALA A 1 81 ? -8.989 3.663 -3.770 1.00 93.50 81 ALA A CA 1
ATOM 605 C C . ALA A 1 81 ? -7.485 3.724 -4.083 1.00 93.50 81 ALA A C 1
ATOM 607 O O . ALA A 1 81 ? -7.089 3.497 -5.225 1.00 93.50 81 ALA A O 1
ATOM 608 N N . ALA A 1 82 ? -6.650 3.967 -3.068 1.00 93.38 82 ALA A N 1
ATOM 609 C CA . ALA A 1 82 ? -5.199 4.010 -3.219 1.00 93.38 82 ALA A CA 1
ATOM 610 C C . ALA A 1 82 ? -4.637 2.666 -3.705 1.00 93.38 82 ALA A C 1
ATOM 612 O O . ALA A 1 82 ? -3.848 2.643 -4.644 1.00 93.38 82 ALA A O 1
ATOM 613 N N . ALA A 1 83 ? -5.100 1.548 -3.138 1.00 93.19 83 ALA A N 1
ATOM 614 C CA . ALA A 1 83 ? -4.673 0.214 -3.544 1.00 93.19 83 ALA A CA 1
ATOM 615 C C . ALA A 1 83 ? -5.101 -0.123 -4.979 1.00 93.19 83 ALA A C 1
ATOM 617 O O . ALA A 1 83 ? -4.288 -0.637 -5.740 1.00 93.19 83 ALA A O 1
ATOM 618 N N . ALA A 1 84 ? -6.333 0.203 -5.387 1.00 94.00 84 ALA A N 1
ATOM 619 C CA . ALA A 1 84 ? -6.782 -0.015 -6.763 1.00 94.00 84 ALA A CA 1
ATOM 620 C C . ALA A 1 84 ? -5.925 0.770 -7.769 1.00 94.00 84 ALA A C 1
ATOM 622 O O . ALA A 1 84 ? -5.481 0.220 -8.776 1.00 94.00 84 ALA A O 1
ATOM 623 N N . ILE A 1 85 ? -5.650 2.042 -7.471 1.00 93.62 85 ILE A N 1
ATOM 624 C CA . ILE A 1 85 ? -4.826 2.902 -8.325 1.00 93.62 85 ILE A CA 1
ATOM 625 C C . ILE A 1 85 ? -3.370 2.423 -8.356 1.00 93.62 85 ILE A C 1
ATOM 627 O O . ILE A 1 85 ? -2.789 2.327 -9.438 1.00 93.62 85 ILE A O 1
ATOM 631 N N . GLY A 1 86 ? -2.807 2.071 -7.198 1.00 92.31 86 GLY A N 1
ATOM 632 C CA . GLY A 1 86 ? -1.465 1.504 -7.076 1.00 92.31 86 GLY A CA 1
ATOM 633 C C . GLY A 1 86 ? -1.317 0.209 -7.870 1.00 92.31 86 GLY A C 1
ATOM 634 O O . GLY A 1 86 ? -0.393 0.078 -8.661 1.00 92.31 86 GLY A O 1
ATOM 635 N N . ILE A 1 87 ? -2.286 -0.708 -7.776 1.00 94.31 87 ILE A N 1
ATOM 636 C CA . ILE A 1 87 ? -2.295 -1.952 -8.562 1.00 94.31 87 ILE A CA 1
ATOM 637 C C . ILE A 1 87 ? -2.315 -1.655 -10.065 1.00 94.31 87 ILE A C 1
ATOM 639 O O . ILE A 1 87 ? -1.556 -2.267 -10.813 1.00 94.31 87 ILE A O 1
ATOM 643 N N . VAL A 1 88 ? -3.141 -0.710 -10.527 1.00 93.88 88 VAL A N 1
ATOM 644 C CA . VAL A 1 88 ? -3.181 -0.334 -11.951 1.00 93.88 88 VAL A CA 1
ATOM 645 C C . VAL A 1 88 ? -1.838 0.240 -12.410 1.00 93.88 88 VAL A C 1
ATOM 647 O O . VAL A 1 88 ? -1.329 -0.166 -13.456 1.00 93.88 88 VAL A O 1
ATOM 650 N N . ALA A 1 89 ? -1.238 1.140 -11.626 1.00 91.25 8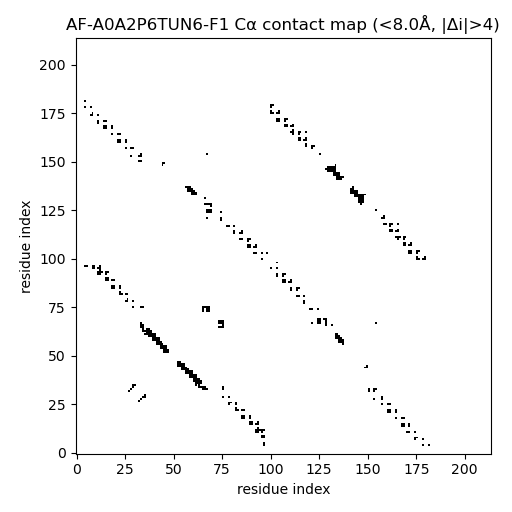9 ALA A N 1
ATOM 651 C CA . ALA A 1 89 ? 0.081 1.698 -11.923 1.00 91.25 89 ALA A CA 1
ATOM 652 C C . ALA A 1 89 ? 1.164 0.603 -11.952 1.00 91.25 89 ALA A C 1
ATOM 654 O O . ALA A 1 89 ? 1.949 0.538 -12.901 1.00 91.25 89 ALA A O 1
ATOM 655 N N . ALA A 1 90 ? 1.145 -0.301 -10.973 1.00 91.38 90 ALA A N 1
ATOM 656 C CA . ALA A 1 90 ? 2.079 -1.409 -10.853 1.00 91.38 90 ALA A CA 1
ATOM 657 C C . ALA A 1 90 ? 1.955 -2.413 -12.010 1.00 91.38 90 ALA A C 1
ATOM 659 O O . ALA A 1 90 ? 2.964 -2.872 -12.539 1.00 91.38 90 ALA A O 1
ATOM 660 N N . ILE A 1 91 ? 0.739 -2.730 -12.472 1.00 93.06 91 ILE A N 1
ATOM 661 C CA . ILE A 1 91 ? 0.531 -3.603 -13.642 1.00 93.06 91 ILE A CA 1
ATOM 662 C C . ILE A 1 91 ? 1.207 -3.014 -14.884 1.00 93.06 91 ILE A C 1
ATOM 664 O O . ILE A 1 91 ? 1.829 -3.750 -15.649 1.00 93.06 91 ILE A O 1
ATOM 668 N N . ILE A 1 92 ? 1.138 -1.694 -15.077 1.00 89.19 92 ILE A N 1
ATOM 669 C CA . ILE A 1 92 ? 1.831 -1.031 -16.189 1.00 89.19 92 ILE A CA 1
ATOM 670 C C . ILE A 1 92 ? 3.348 -1.208 -16.035 1.00 89.19 92 ILE A C 1
ATOM 672 O O . ILE A 1 92 ? 4.028 -1.582 -16.991 1.00 89.19 92 ILE A O 1
ATOM 676 N N . THR A 1 93 ? 3.895 -1.009 -14.834 1.00 88.12 93 THR A N 1
ATOM 677 C CA . THR A 1 93 ? 5.342 -1.105 -14.585 1.00 88.12 93 THR A CA 1
ATOM 678 C C . THR A 1 93 ? 5.878 -2.540 -14.516 1.00 88.12 93 THR A C 1
ATOM 680 O O . THR A 1 93 ? 7.076 -2.737 -14.720 1.00 88.12 93 THR A O 1
ATOM 683 N N . VAL A 1 94 ? 5.033 -3.568 -14.361 1.00 89.44 94 VAL A N 1
ATOM 684 C CA . VAL A 1 94 ? 5.429 -4.982 -14.558 1.00 89.44 94 VAL A CA 1
ATOM 685 C C . VAL A 1 94 ? 5.991 -5.203 -15.966 1.00 89.44 94 VAL A C 1
ATOM 687 O O . VAL A 1 94 ? 6.958 -5.944 -16.148 1.00 89.44 94 VAL A O 1
ATOM 690 N N . PHE A 1 95 ? 5.457 -4.496 -16.963 1.00 86.56 95 PHE A N 1
ATOM 691 C CA . PHE A 1 95 ? 5.941 -4.554 -18.342 1.00 86.56 95 PHE A CA 1
ATOM 692 C C . PHE A 1 95 ? 7.081 -3.565 -18.629 1.00 86.56 95 PHE A C 1
ATOM 694 O O . PHE A 1 95 ? 7.400 -3.323 -19.793 1.00 86.56 95 PHE A O 1
ATOM 701 N N . ALA A 1 96 ? 7.752 -3.017 -17.606 1.00 80.44 96 ALA A N 1
ATOM 702 C CA . ALA A 1 96 ? 8.837 -2.042 -17.771 1.00 80.44 96 ALA A CA 1
ATOM 703 C C . ALA A 1 96 ? 9.997 -2.536 -18.653 1.00 80.44 96 ALA A C 1
ATOM 705 O O . ALA A 1 96 ? 10.674 -1.723 -19.274 1.00 80.44 96 ALA A O 1
ATOM 706 N N . MET A 1 97 ? 10.214 -3.853 -18.756 1.00 80.44 97 MET A N 1
ATOM 707 C CA . MET A 1 97 ? 11.204 -4.436 -19.676 1.00 80.44 97 MET A CA 1
ATOM 708 C C . MET A 1 97 ? 10.854 -4.231 -21.158 1.00 80.44 97 MET A C 1
ATOM 710 O O . MET A 1 97 ? 11.741 -4.256 -22.011 1.00 80.44 97 MET A O 1
ATOM 714 N N . CYS A 1 98 ? 9.569 -4.055 -21.460 1.00 82.81 98 CYS A N 1
ATOM 715 C CA . CYS A 1 98 ? 9.025 -3.942 -22.811 1.00 82.81 98 CYS A CA 1
ATOM 716 C C . CYS A 1 98 ? 8.493 -2.534 -23.119 1.00 82.81 98 CYS A C 1
ATOM 718 O O . CYS A 1 98 ? 8.204 -2.235 -24.276 1.00 82.81 98 CYS A O 1
ATOM 720 N N . LEU A 1 99 ? 8.362 -1.672 -22.109 1.00 82.50 99 LEU A N 1
ATOM 721 C CA . LEU A 1 99 ? 7.813 -0.328 -22.247 1.00 82.50 99 LEU A CA 1
ATOM 722 C C . LEU A 1 99 ? 8.902 0.746 -22.394 1.00 82.50 99 LEU A C 1
ATOM 724 O O . LEU A 1 99 ? 10.025 0.590 -21.909 1.00 82.50 99 LEU A O 1
ATOM 728 N N . PRO A 1 100 ? 8.579 1.886 -23.032 1.00 84.94 100 PRO A N 1
ATOM 729 C CA . PRO A 1 100 ? 9.443 3.055 -23.004 1.00 84.94 100 PRO A CA 1
ATOM 730 C C . PRO A 1 100 ? 9.701 3.506 -21.555 1.00 84.94 100 PRO A C 1
ATOM 732 O O . PRO A 1 100 ? 8.745 3.606 -20.783 1.00 84.94 100 PRO A O 1
ATOM 735 N N . PRO A 1 101 ? 10.941 3.881 -21.185 1.00 85.56 101 PRO A N 1
ATOM 736 C CA . PRO A 1 101 ? 11.258 4.331 -19.826 1.00 85.56 101 PRO A CA 1
ATOM 737 C C . PRO A 1 101 ? 10.393 5.498 -19.328 1.00 85.56 101 PRO A C 1
ATOM 739 O O . PRO A 1 101 ? 10.117 5.594 -18.137 1.00 85.56 101 PRO A O 1
ATOM 742 N N . VAL A 1 102 ? 9.923 6.358 -20.240 1.00 88.69 102 VAL A N 1
ATOM 743 C CA . VAL A 1 102 ? 9.005 7.466 -19.932 1.00 88.69 102 VAL A CA 1
ATOM 744 C C . VAL A 1 102 ? 7.659 6.954 -19.410 1.00 88.69 102 VAL A C 1
ATOM 746 O O . VAL A 1 102 ? 7.128 7.518 -18.460 1.00 88.69 102 VAL A O 1
ATOM 749 N N . ALA A 1 103 ? 7.120 5.869 -19.973 1.00 88.56 103 ALA A N 1
ATOM 750 C CA . ALA A 1 103 ? 5.868 5.284 -19.497 1.00 88.56 103 ALA A CA 1
ATOM 751 C C . ALA A 1 103 ? 6.032 4.715 -18.079 1.00 88.56 103 ALA A C 1
ATOM 753 O O . ALA A 1 103 ? 5.207 4.988 -17.210 1.00 88.56 103 ALA A O 1
ATOM 754 N N . THR A 1 104 ? 7.140 4.009 -17.820 1.00 89.50 104 THR A N 1
ATOM 755 C CA . THR A 1 104 ? 7.492 3.510 -16.480 1.00 89.50 104 THR A CA 1
ATOM 756 C C . THR A 1 104 ? 7.654 4.652 -15.478 1.00 89.50 104 THR A C 1
ATOM 758 O O . THR A 1 104 ? 7.188 4.551 -14.346 1.00 89.50 104 THR A O 1
ATOM 761 N N . LEU A 1 105 ? 8.273 5.762 -15.896 1.00 91.62 105 LEU A N 1
ATOM 762 C CA . LEU A 1 105 ? 8.426 6.948 -15.059 1.00 91.62 105 LEU A CA 1
ATOM 763 C C . LEU A 1 105 ? 7.073 7.570 -14.696 1.00 91.62 105 LEU A C 1
ATOM 765 O O . LEU A 1 105 ? 6.841 7.867 -13.528 1.00 91.62 105 LEU A O 1
ATOM 769 N N . LEU A 1 106 ? 6.193 7.770 -15.681 1.00 92.81 106 LEU A N 1
ATOM 770 C CA . LEU A 1 106 ? 4.876 8.374 -15.462 1.00 92.81 106 LEU A CA 1
ATOM 771 C C . LEU A 1 106 ? 3.989 7.488 -14.581 1.00 92.81 106 LEU A C 1
ATOM 773 O O . LEU A 1 106 ? 3.332 8.003 -13.679 1.00 92.81 106 LEU A O 1
ATOM 777 N N . ALA A 1 107 ? 4.009 6.170 -14.796 1.00 91.19 107 ALA A N 1
ATOM 778 C CA . ALA A 1 107 ? 3.283 5.222 -13.957 1.00 91.19 107 ALA A CA 1
ATOM 779 C C . ALA A 1 107 ? 3.829 5.200 -12.518 1.00 91.19 107 ALA A C 1
ATOM 781 O O . ALA A 1 107 ? 3.045 5.265 -11.574 1.00 91.19 107 ALA A O 1
ATOM 782 N N . GLY A 1 108 ? 5.156 5.210 -12.338 1.00 90.12 108 GLY A N 1
ATOM 783 C CA . GLY A 1 108 ? 5.781 5.311 -11.015 1.00 90.12 108 GLY A CA 1
ATOM 784 C C . GLY A 1 108 ? 5.475 6.635 -10.303 1.00 90.12 108 GLY A C 1
ATOM 785 O O . GLY A 1 108 ? 5.191 6.643 -9.105 1.00 90.12 108 GLY A O 1
ATOM 786 N N . LEU A 1 109 ? 5.453 7.756 -11.034 1.00 93.81 109 LEU A N 1
ATOM 787 C CA . LEU A 1 109 ? 5.051 9.058 -10.492 1.00 93.81 109 LEU A CA 1
ATOM 788 C C . LEU A 1 109 ? 3.583 9.043 -10.058 1.00 93.81 109 LEU A C 1
ATOM 790 O O . LEU A 1 109 ? 3.257 9.479 -8.959 1.00 93.81 109 LEU A O 1
ATOM 794 N N . PHE A 1 110 ? 2.701 8.508 -10.900 1.00 93.06 110 PHE A N 1
ATOM 795 C CA . PHE A 1 110 ? 1.287 8.400 -10.574 1.00 93.06 110 PHE A CA 1
ATOM 796 C C . PHE A 1 110 ? 1.064 7.527 -9.331 1.00 93.06 110 PHE A C 1
ATOM 798 O O . PHE A 1 110 ? 0.425 7.983 -8.385 1.00 93.06 110 PHE A O 1
ATOM 805 N N . GLY A 1 111 ? 1.664 6.332 -9.274 1.00 91.38 111 GLY A N 1
ATOM 806 C CA . GLY A 1 111 ? 1.592 5.447 -8.105 1.00 91.38 111 GLY A CA 1
ATOM 807 C C . GLY A 1 111 ? 2.149 6.093 -6.831 1.00 91.38 111 GLY A C 1
ATOM 808 O O . GLY A 1 111 ? 1.488 6.081 -5.792 1.00 91.38 111 GLY A O 1
ATOM 809 N N . SER A 1 112 ? 3.319 6.738 -6.913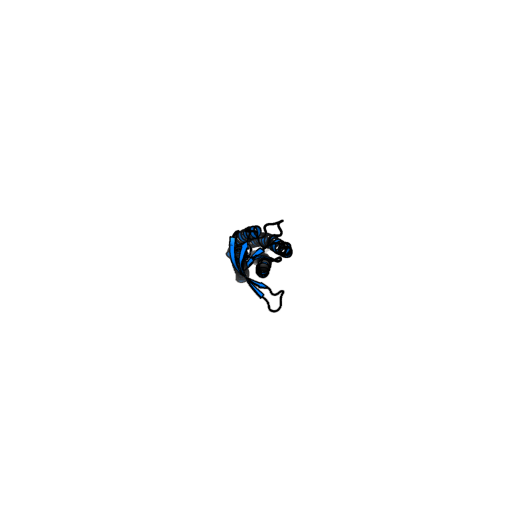 1.00 93.81 112 SER A N 1
ATOM 810 C CA . SER A 1 112 ? 3.952 7.378 -5.749 1.00 93.81 112 SER A CA 1
ATOM 811 C C . SER A 1 112 ? 3.107 8.498 -5.143 1.00 93.81 112 SER A C 1
ATOM 813 O O . SER A 1 112 ? 3.042 8.588 -3.922 1.00 93.81 112 SER A O 1
ATOM 815 N N . ILE A 1 113 ? 2.416 9.314 -5.948 1.00 96.25 113 ILE A N 1
ATOM 816 C CA . ILE A 1 113 ? 1.538 10.380 -5.435 1.00 96.25 113 ILE A CA 1
ATOM 817 C C . ILE A 1 113 ? 0.399 9.789 -4.597 1.00 96.25 113 ILE A C 1
ATOM 819 O O . ILE A 1 113 ? 0.126 10.274 -3.497 1.00 96.25 113 ILE A O 1
ATOM 823 N N . TRP A 1 114 ? -0.246 8.727 -5.087 1.00 94.62 114 TRP A N 1
ATOM 824 C CA . TRP A 1 114 ? -1.363 8.092 -4.384 1.00 94.62 114 TRP A CA 1
ATOM 825 C C . TRP A 1 114 ? -0.916 7.350 -3.127 1.00 94.62 114 TRP A C 1
ATOM 827 O O . TRP A 1 114 ? -1.547 7.499 -2.078 1.00 94.62 114 TRP A O 1
ATOM 837 N N . TRP A 1 115 ? 0.194 6.612 -3.194 1.00 95.62 115 TRP A N 1
ATOM 838 C CA . TRP A 1 115 ? 0.743 5.944 -2.015 1.00 95.62 115 TRP A CA 1
ATOM 839 C C . TRP A 1 115 ? 1.272 6.924 -0.975 1.00 95.62 115 TRP A C 1
ATOM 841 O O . TRP A 1 115 ? 1.079 6.686 0.213 1.00 95.62 115 TRP A O 1
ATOM 851 N N . LEU A 1 116 ? 1.870 8.043 -1.393 1.00 96.12 116 LEU A N 1
ATOM 852 C CA . LEU A 1 116 ? 2.297 9.101 -0.479 1.00 96.12 116 LEU A CA 1
ATOM 853 C C . LEU A 1 116 ? 1.099 9.723 0.238 1.00 96.12 116 LEU A C 1
ATOM 855 O O . LEU A 1 116 ? 1.108 9.839 1.463 1.00 96.12 116 LEU A O 1
ATOM 859 N N . ALA A 1 117 ? 0.061 10.095 -0.516 1.00 93.56 117 ALA A N 1
ATOM 860 C CA . ALA A 1 117 ? -1.150 10.668 0.053 1.00 93.56 117 ALA A CA 1
ATOM 861 C C . ALA A 1 117 ? -1.795 9.693 1.050 1.00 93.56 117 ALA A C 1
ATOM 863 O O . ALA A 1 117 ? -2.067 10.073 2.189 1.00 93.56 117 ALA A O 1
ATOM 864 N N . TYR A 1 118 ? -1.932 8.416 0.680 1.00 93.69 118 TYR A N 1
ATOM 865 C CA . TYR A 1 118 ? -2.457 7.390 1.578 1.00 93.69 118 TYR A CA 1
ATOM 866 C C . TYR A 1 118 ? -1.581 7.160 2.814 1.00 93.69 118 TYR A C 1
ATOM 868 O O . TYR A 1 118 ? -2.113 7.102 3.920 1.00 93.69 118 TYR A O 1
ATOM 876 N N . ALA A 1 119 ? -0.257 7.079 2.666 1.00 93.44 119 ALA A N 1
ATOM 877 C CA . ALA A 1 119 ? 0.659 6.877 3.786 1.00 93.44 119 ALA A CA 1
ATOM 878 C C . ALA A 1 119 ? 0.578 8.026 4.802 1.00 93.44 119 ALA A C 1
ATOM 880 O O . ALA A 1 119 ? 0.508 7.777 6.010 1.00 93.44 119 ALA A O 1
ATOM 881 N N . ILE A 1 120 ? 0.512 9.277 4.328 1.00 92.31 120 ILE A N 1
ATOM 882 C CA . ILE A 1 120 ? 0.324 10.456 5.185 1.00 92.31 120 ILE A CA 1
ATOM 883 C C . ILE A 1 120 ? -1.028 10.386 5.895 1.00 92.31 120 ILE A C 1
ATOM 885 O O . ILE A 1 120 ? -1.068 10.505 7.119 1.00 92.31 120 ILE A O 1
ATOM 889 N N . THR A 1 121 ? -2.120 10.144 5.161 1.00 89.62 121 THR A N 1
ATOM 890 C CA . THR A 1 121 ? -3.469 10.028 5.735 1.00 89.62 121 THR A CA 1
ATOM 891 C C . THR A 1 121 ? -3.522 8.921 6.791 1.00 89.62 121 THR A C 1
ATOM 893 O O . THR A 1 121 ? -3.912 9.174 7.928 1.00 89.62 121 THR A O 1
ATOM 896 N N . ALA A 1 122 ? -3.063 7.710 6.474 1.00 87.12 122 ALA A N 1
ATOM 897 C CA . ALA A 1 122 ? -3.046 6.594 7.416 1.00 87.12 122 ALA A CA 1
ATOM 898 C C . ALA A 1 122 ? -2.209 6.906 8.668 1.00 87.12 122 ALA A C 1
ATOM 900 O O . ALA A 1 122 ? -2.613 6.561 9.774 1.00 87.12 122 ALA A O 1
ATOM 901 N N . THR A 1 123 ? -1.076 7.599 8.518 1.00 87.50 123 THR A N 1
ATOM 902 C CA . THR A 1 123 ? -0.201 7.959 9.646 1.00 87.50 123 THR A CA 1
ATOM 903 C C . THR A 1 123 ? -0.801 9.059 10.525 1.00 87.50 123 THR A C 1
ATOM 905 O O . THR A 1 123 ? -0.725 8.967 11.750 1.00 87.50 123 THR A O 1
ATOM 908 N N . ALA A 1 124 ? -1.372 10.105 9.923 1.00 85.06 124 ALA A N 1
ATOM 909 C CA . ALA A 1 124 ? -1.940 11.241 10.645 1.00 85.06 124 ALA A CA 1
ATOM 910 C C . ALA A 1 124 ? -3.189 10.822 11.427 1.00 85.06 124 ALA A C 1
ATOM 912 O O . ALA A 1 124 ? -3.270 11.046 12.630 1.00 85.06 124 ALA A O 1
ATOM 913 N N . TYR A 1 125 ? -4.107 10.122 10.760 1.00 78.12 125 TYR A N 1
ATOM 914 C CA . TYR A 1 125 ? -5.401 9.770 11.335 1.00 78.12 125 TYR A CA 1
ATOM 915 C C . TYR A 1 125 ? -5.364 8.522 12.222 1.00 78.12 125 TYR A C 1
ATOM 917 O O . TYR A 1 125 ? -6.255 8.335 13.041 1.00 78.12 125 TYR A O 1
ATOM 925 N N . SER A 1 126 ? -4.313 7.693 12.151 1.00 72.44 126 SER A N 1
ATOM 926 C CA . SER A 1 126 ? -4.164 6.556 13.073 1.00 72.44 126 SER A CA 1
ATOM 927 C C . SER A 1 126 ? -3.827 6.971 14.513 1.00 72.44 126 SER A C 1
ATOM 929 O O . SER A 1 126 ? -3.945 6.128 15.406 1.00 72.44 126 SER A O 1
ATOM 931 N N . LYS A 1 127 ? -3.388 8.213 14.762 1.00 64.19 127 LYS A N 1
ATOM 932 C CA . LYS A 1 127 ? -2.979 8.672 16.103 1.00 64.19 127 LYS A CA 1
ATOM 933 C C . LYS A 1 127 ? -4.162 9.008 17.018 1.00 64.19 127 LYS A C 1
ATOM 935 O O . LYS A 1 127 ? -4.032 8.853 18.230 1.00 64.19 127 LYS A O 1
ATOM 940 N N . ASP A 1 128 ? -5.312 9.355 16.439 1.00 57.94 128 ASP A N 1
ATOM 941 C CA . ASP A 1 128 ? -6.474 9.889 17.167 1.00 57.94 128 ASP A CA 1
ATOM 942 C C . ASP A 1 128 ? -7.651 8.899 17.291 1.00 57.94 128 ASP A C 1
ATOM 944 O O . ASP A 1 128 ? -8.694 9.214 17.863 1.00 57.94 128 ASP A O 1
ATOM 948 N N . VAL A 1 129 ? -7.489 7.654 16.827 1.00 59.19 129 VAL A N 1
ATOM 949 C CA . VAL A 1 129 ? -8.558 6.627 16.827 1.00 59.19 129 VAL A CA 1
ATOM 950 C C . VAL A 1 129 ? -8.835 6.028 18.221 1.00 59.19 129 VAL A C 1
ATOM 952 O O . VAL A 1 129 ? -9.594 5.073 18.368 1.00 59.19 129 VAL A O 1
ATOM 955 N N . ASN A 1 130 ? -8.235 6.573 19.278 1.00 51.69 130 ASN A N 1
ATOM 956 C CA . ASN A 1 130 ? -8.393 6.086 20.657 1.00 51.69 130 ASN A CA 1
ATOM 957 C C . ASN A 1 130 ? -9.815 6.287 21.212 1.00 51.69 130 ASN A C 1
ATOM 959 O O . ASN A 1 130 ? -10.175 5.696 22.228 1.00 51.69 130 ASN A O 1
ATOM 963 N N . ASN A 1 131 ? -10.635 7.066 20.503 1.00 48.12 131 ASN A N 1
ATOM 964 C CA . ASN A 1 131 ? -11.976 7.477 20.912 1.00 48.12 131 ASN A CA 1
ATOM 965 C C . ASN A 1 131 ? -13.113 6.626 20.321 1.00 48.12 131 ASN A C 1
ATOM 967 O O . ASN A 1 131 ? -14.274 7.009 20.443 1.00 48.12 131 ASN A O 1
ATOM 971 N N . GLN A 1 132 ? -12.825 5.504 19.651 1.00 53.62 132 GLN A N 1
ATOM 972 C CA . GLN A 1 132 ? -13.886 4.659 19.092 1.00 53.62 132 GLN A CA 1
ATOM 973 C C . GLN A 1 132 ? -14.311 3.575 20.087 1.00 53.62 132 GLN A C 1
ATOM 975 O O . GLN A 1 132 ? -13.561 2.642 20.377 1.00 53.62 132 GLN A O 1
ATOM 980 N N . GLU A 1 133 ? -15.521 3.746 20.624 1.00 51.38 133 GLU A N 1
ATOM 981 C CA . GLU A 1 133 ? -16.164 2.864 21.596 1.00 51.38 133 GLU A CA 1
ATOM 982 C C . GLU A 1 133 ? -16.346 1.454 21.018 1.00 51.38 133 GLU A C 1
ATOM 984 O O . GLU A 1 133 ? -17.118 1.240 20.084 1.00 51.38 133 GLU A O 1
ATOM 989 N N . PHE A 1 134 ? -15.652 0.473 21.597 1.00 55.03 134 PHE A N 1
ATOM 990 C CA . PHE A 1 134 ? -16.023 -0.931 21.457 1.00 55.03 134 PHE A CA 1
ATOM 991 C C . PHE A 1 134 ? -16.657 -1.394 22.751 1.00 55.03 134 PHE A C 1
ATOM 993 O O . PHE A 1 134 ? -16.056 -1.285 23.820 1.00 55.03 134 PHE A O 1
ATOM 1000 N N . SER A 1 135 ? -17.866 -1.930 22.644 1.00 58.31 135 SER A N 1
ATOM 1001 C CA . SER A 1 135 ? -18.558 -2.551 23.757 1.00 58.31 135 SER A CA 1
ATOM 1002 C C . SER A 1 135 ? -18.433 -4.070 23.668 1.00 58.31 135 SER A C 1
ATOM 1004 O O . SER A 1 135 ? -18.644 -4.687 22.618 1.00 58.31 135 SER A O 1
ATOM 1006 N N . VAL A 1 136 ? -18.045 -4.677 24.783 1.00 60.47 1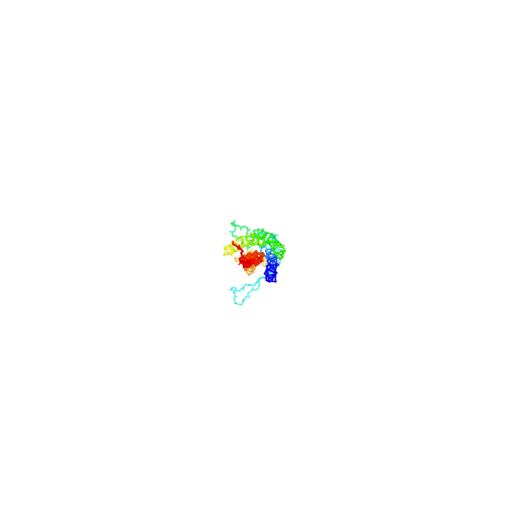36 VAL A N 1
ATOM 1007 C CA . VAL A 1 136 ? -17.992 -6.125 24.958 1.00 60.47 136 VAL A CA 1
ATOM 1008 C C . VAL A 1 136 ? -19.015 -6.519 26.012 1.00 60.47 136 VAL A C 1
ATOM 1010 O O . VAL A 1 136 ? -19.084 -5.910 27.076 1.00 60.47 136 VAL A O 1
ATOM 1013 N N . THR A 1 137 ? -19.834 -7.529 25.732 1.00 60.97 137 THR A N 1
ATOM 1014 C CA . THR A 1 137 ? -20.753 -8.076 26.736 1.00 60.97 137 THR A CA 1
ATOM 1015 C C . THR A 1 137 ? -20.099 -9.287 27.398 1.00 60.97 137 THR A C 1
ATOM 1017 O O . THR A 1 137 ? -19.978 -10.341 26.772 1.00 60.97 137 THR A O 1
ATOM 1020 N N . LEU A 1 138 ? -19.679 -9.150 28.660 1.00 61.47 138 LEU A N 1
ATOM 1021 C CA . LEU A 1 138 ? -19.201 -10.256 29.498 1.00 61.47 138 LEU A CA 1
ATOM 1022 C C . LEU A 1 138 ? -20.245 -10.558 30.570 1.00 61.47 138 LEU A C 1
ATOM 1024 O O . LEU A 1 138 ? -20.638 -9.668 31.316 1.00 61.47 138 LEU A O 1
ATOM 1028 N N . ALA A 1 139 ? -20.689 -11.815 30.655 1.00 62.31 139 ALA A N 1
ATOM 1029 C CA . ALA A 1 139 ? -21.578 -12.292 31.721 1.00 62.31 139 ALA A CA 1
ATOM 1030 C C . ALA A 1 139 ? -22.826 -11.405 31.973 1.00 62.31 139 ALA A C 1
ATOM 1032 O O . ALA A 1 139 ? -23.270 -11.252 33.106 1.00 62.31 139 ALA A O 1
ATOM 1033 N N . GLY A 1 140 ? -23.394 -10.811 30.915 1.00 64.31 140 GLY A N 1
ATOM 1034 C CA . GLY A 1 140 ? -24.576 -9.942 31.000 1.00 64.31 140 GLY A CA 1
ATOM 1035 C C . GLY A 1 140 ? -24.294 -8.462 31.292 1.00 64.31 140 GLY A C 1
ATOM 1036 O O . GLY A 1 140 ? -25.238 -7.679 31.351 1.00 64.31 140 GLY A O 1
ATOM 1037 N N . GLN A 1 141 ? -23.028 -8.053 31.427 1.00 55.47 141 GLN A N 1
ATOM 1038 C CA . GLN A 1 141 ? -22.627 -6.649 31.543 1.00 55.47 141 GLN A CA 1
ATOM 1039 C C . GLN A 1 141 ? -21.903 -6.177 30.282 1.00 55.47 141 GLN A C 1
ATOM 1041 O O . GLN A 1 141 ? -20.977 -6.824 29.798 1.00 55.47 141 GLN A O 1
ATOM 1046 N N . THR A 1 142 ? -22.328 -5.029 29.759 1.00 64.12 142 THR A N 1
ATOM 1047 C CA . THR A 1 142 ? -21.685 -4.363 28.626 1.00 64.12 142 THR A CA 1
ATOM 1048 C C . THR A 1 142 ? -20.584 -3.449 29.146 1.00 64.12 142 THR A C 1
ATOM 1050 O O . THR A 1 142 ? -20.864 -2.440 29.789 1.00 64.12 142 THR A O 1
ATOM 1053 N N . VAL A 1 143 ? -19.333 -3.806 28.876 1.00 62.75 143 VAL A N 1
ATOM 1054 C CA . VAL A 1 143 ? -18.155 -3.003 29.198 1.00 62.75 143 VAL A CA 1
ATOM 1055 C C . VAL A 1 143 ? -17.723 -2.277 27.934 1.00 62.75 143 VAL A C 1
ATOM 1057 O O . VAL A 1 143 ? -17.388 -2.908 26.932 1.00 62.75 143 VAL A O 1
ATOM 1060 N N . THR A 1 144 ? -17.735 -0.949 27.969 1.00 59.06 144 THR A N 1
ATOM 1061 C CA . THR A 1 144 ? -17.138 -0.129 26.914 1.00 59.06 144 THR A CA 1
ATOM 1062 C C . THR A 1 144 ? -15.651 -0.020 27.196 1.00 59.06 144 THR A C 1
ATOM 1064 O O . THR A 1 144 ? -15.256 0.500 28.238 1.00 59.06 144 THR A O 1
ATOM 1067 N N . ILE A 1 145 ? -14.827 -0.535 26.292 1.00 56.28 145 ILE A N 1
ATOM 1068 C CA . ILE A 1 145 ? -13.377 -0.430 26.404 1.00 56.28 145 ILE A CA 1
ATOM 1069 C C . ILE A 1 145 ? -12.970 0.827 25.624 1.00 56.28 145 ILE A C 1
ATOM 1071 O O . ILE A 1 145 ? -13.033 0.810 24.388 1.00 56.28 145 ILE A O 1
ATOM 1075 N N . PRO A 1 146 ? -12.597 1.934 26.302 1.00 44.78 146 PRO A N 1
ATOM 1076 C CA . PRO A 1 146 ? -11.871 3.007 25.630 1.00 44.78 146 PRO A CA 1
ATOM 1077 C C . PRO A 1 146 ? -10.585 2.390 25.070 1.00 44.78 146 PRO A C 1
ATOM 1079 O O . PRO A 1 146 ? -10.033 1.501 25.712 1.00 44.78 146 PRO A O 1
ATOM 1082 N N . TRP A 1 147 ? -10.104 2.830 23.903 1.00 48.78 147 TRP A N 1
ATOM 1083 C CA . TRP A 1 147 ? -9.003 2.175 23.163 1.00 48.78 147 TRP A CA 1
ATOM 1084 C C . TRP A 1 147 ? -9.414 0.895 22.415 1.00 48.78 147 TRP A C 1
ATOM 1086 O O . TRP A 1 147 ? -8.713 -0.115 22.441 1.00 48.78 147 TRP A O 1
ATOM 1096 N N . GLY A 1 148 ? -10.565 0.962 21.735 1.00 43.47 148 GLY A N 1
ATOM 1097 C CA . GLY A 1 148 ? -11.227 -0.151 21.064 1.00 43.47 148 GLY A CA 1
ATOM 1098 C C . GLY A 1 148 ? -10.322 -1.115 20.297 1.00 43.47 148 GLY A C 1
ATOM 1099 O O . GLY A 1 148 ? -9.517 -0.675 19.490 1.00 43.47 148 GLY A O 1
ATOM 1100 N N . TYR A 1 149 ? -10.539 -2.416 20.530 1.00 45.66 149 TYR A N 1
ATOM 1101 C CA . TYR A 1 149 ? -9.896 -3.603 19.939 1.00 45.66 149 TYR A CA 1
ATOM 1102 C C . TYR A 1 149 ? -8.345 -3.571 19.838 1.00 45.66 149 TYR A C 1
ATOM 1104 O O . TYR A 1 149 ? -7.757 -2.611 19.347 1.00 45.66 149 TYR A O 1
ATOM 1112 N N . PRO A 1 150 ? -7.624 -4.670 20.140 1.00 52.81 150 PRO A N 1
ATOM 1113 C CA . PRO A 1 150 ? -6.162 -4.794 19.964 1.00 52.81 150 PRO A CA 1
ATOM 1114 C C . PRO A 1 150 ? -5.711 -4.848 18.495 1.00 52.81 150 PRO A C 1
ATOM 1116 O O . PRO A 1 150 ? -4.895 -5.679 18.103 1.00 52.81 150 PRO A O 1
ATOM 1119 N N . ARG A 1 151 ? -6.243 -3.988 17.631 1.00 56.62 151 ARG A N 1
ATOM 1120 C CA . ARG A 1 151 ? -5.854 -3.899 16.224 1.00 56.62 151 ARG A CA 1
ATOM 1121 C C . ARG A 1 151 ? -4.925 -2.729 15.937 1.00 56.62 151 ARG A C 1
ATOM 1123 O O . ARG A 1 151 ? -4.606 -2.494 14.777 1.00 56.62 151 ARG A O 1
ATOM 1130 N N . GLY A 1 152 ? -4.411 -2.063 16.977 1.00 64.00 152 GLY A N 1
ATOM 1131 C CA . GLY A 1 152 ? -3.341 -1.069 16.852 1.00 64.00 152 GLY A CA 1
ATOM 1132 C C . GLY A 1 152 ? -2.149 -1.598 16.049 1.00 64.00 152 GLY A C 1
ATOM 1133 O O . GLY A 1 152 ? -1.678 -0.917 15.145 1.00 64.00 152 GLY A O 1
ATOM 1134 N N . ASN A 1 153 ? -1.761 -2.861 16.265 1.00 73.81 153 ASN A N 1
ATOM 1135 C CA . ASN A 1 153 ? -0.708 -3.502 15.474 1.00 73.81 153 ASN A CA 1
ATOM 1136 C C . ASN A 1 153 ? -1.070 -3.601 13.978 1.00 73.81 153 ASN A C 1
ATOM 1138 O O . ASN A 1 153 ? -0.235 -3.331 13.125 1.00 73.81 153 ASN A O 1
ATOM 1142 N N . TYR A 1 154 ? -2.326 -3.904 13.631 1.00 80.69 154 TYR A N 1
ATOM 1143 C CA . TYR A 1 154 ? -2.753 -3.941 12.227 1.00 80.69 154 TYR A CA 1
ATOM 1144 C C . TYR A 1 154 ? -2.796 -2.550 11.590 1.00 80.69 154 TYR A C 1
ATOM 1146 O O . TYR A 1 154 ? -2.433 -2.416 10.426 1.00 80.69 154 TYR A O 1
ATOM 1154 N N . ARG A 1 155 ? -3.159 -1.499 12.341 1.00 81.00 155 ARG A N 1
ATOM 1155 C CA . ARG A 1 155 ? -3.015 -0.108 11.864 1.00 81.00 155 ARG A CA 1
ATOM 1156 C C . ARG A 1 155 ? -1.550 0.200 11.555 1.00 81.00 155 ARG A C 1
ATOM 1158 O O . ARG A 1 155 ? -1.252 0.745 10.495 1.00 81.00 155 ARG A O 1
ATOM 1165 N N . THR A 1 156 ? -0.652 -0.222 12.449 1.00 83.50 156 THR A N 1
ATOM 1166 C CA . THR A 1 156 ? 0.799 -0.120 12.271 1.00 83.50 156 THR A CA 1
ATOM 1167 C C . THR A 1 156 ? 1.310 -0.858 11.053 1.00 83.50 156 THR A C 1
ATOM 1169 O O . THR A 1 156 ? 2.058 -0.281 10.265 1.00 83.50 156 THR A O 1
ATOM 1172 N N . MET A 1 157 ? 0.853 -2.088 10.840 1.00 86.88 157 MET A N 1
ATOM 1173 C CA . MET A 1 157 ? 1.162 -2.839 9.628 1.00 86.88 157 MET A CA 1
ATOM 1174 C C . MET A 1 157 ? 0.679 -2.102 8.377 1.00 86.88 157 MET A C 1
ATOM 1176 O O . MET A 1 157 ? 1.438 -1.983 7.422 1.00 86.88 157 MET A O 1
ATOM 1180 N N . VAL A 1 158 ? -0.540 -1.553 8.383 1.00 89.88 158 VAL A N 1
ATOM 1181 C CA . VAL A 1 158 ? -1.106 -0.863 7.216 1.00 89.88 158 VAL A CA 1
ATOM 1182 C C . VAL A 1 158 ? -0.323 0.398 6.848 1.00 89.88 158 VAL A C 1
ATOM 1184 O O . VAL A 1 158 ? 0.050 0.540 5.683 1.00 89.88 158 VAL A O 1
ATOM 1187 N N . TYR A 1 159 ? -0.014 1.299 7.791 1.00 88.19 159 TYR A N 1
ATOM 1188 C CA . TYR A 1 159 ? 0.771 2.489 7.428 1.00 88.19 159 TYR A CA 1
ATOM 1189 C C . TYR A 1 159 ? 2.229 2.138 7.090 1.00 88.19 159 TYR A C 1
ATOM 1191 O O . TYR A 1 159 ? 2.818 2.781 6.224 1.00 88.19 159 TYR A O 1
ATOM 1199 N N . ALA A 1 160 ? 2.816 1.109 7.718 1.00 91.81 160 ALA A N 1
ATOM 1200 C CA . ALA A 1 160 ? 4.164 0.649 7.376 1.00 91.81 160 ALA A CA 1
ATOM 1201 C C . ALA A 1 160 ? 4.216 0.086 5.947 1.00 91.81 160 ALA A C 1
ATOM 1203 O O . ALA A 1 160 ? 5.125 0.419 5.182 1.00 91.81 160 ALA A O 1
ATOM 1204 N N . LEU A 1 161 ? 3.213 -0.709 5.561 1.00 94.69 161 LEU A N 1
ATOM 1205 C CA . LEU A 1 161 ? 3.053 -1.196 4.193 1.00 94.69 161 LEU A CA 1
ATOM 1206 C C . LEU A 1 161 ? 2.848 -0.034 3.217 1.00 94.69 161 LEU A C 1
ATOM 1208 O O . LEU A 1 161 ? 3.517 -0.016 2.192 1.00 94.69 161 LEU A O 1
ATOM 1212 N N . ALA A 1 162 ? 2.027 0.965 3.562 1.00 95.06 162 ALA A N 1
ATOM 1213 C CA . ALA A 1 162 ? 1.792 2.145 2.724 1.00 95.06 162 ALA A CA 1
ATOM 1214 C C . ALA A 1 162 ? 3.076 2.958 2.451 1.00 95.06 162 ALA A C 1
ATOM 1216 O O . ALA A 1 162 ? 3.349 3.349 1.312 1.00 95.06 162 ALA A O 1
ATOM 1217 N N . TRP A 1 163 ? 3.900 3.181 3.481 1.00 96.62 163 TRP A N 1
ATOM 1218 C CA . TRP A 1 163 ? 5.215 3.812 3.317 1.00 96.62 163 TRP A CA 1
ATOM 1219 C C . TRP A 1 163 ? 6.171 2.944 2.495 1.00 96.62 163 TRP A C 1
ATOM 1221 O O . TRP A 1 163 ? 6.926 3.464 1.676 1.00 96.62 163 TRP A O 1
ATOM 1231 N N . THR A 1 164 ? 6.114 1.623 2.670 1.00 96.12 164 THR A N 1
ATOM 1232 C CA . THR A 1 164 ? 6.933 0.681 1.896 1.00 96.12 164 THR A CA 1
ATOM 1233 C C . THR A 1 164 ? 6.556 0.711 0.415 1.00 96.12 164 THR A C 1
ATOM 1235 O O . THR A 1 164 ? 7.446 0.831 -0.425 1.00 96.12 164 THR A O 1
ATOM 1238 N N . THR A 1 165 ? 5.262 0.696 0.076 1.00 95.38 165 THR A N 1
ATOM 1239 C CA . THR A 1 165 ? 4.783 0.841 -1.309 1.00 95.38 165 THR A CA 1
ATOM 1240 C C . THR A 1 165 ? 5.214 2.168 -1.921 1.00 95.38 165 THR A C 1
ATOM 1242 O O . THR A 1 165 ? 5.729 2.178 -3.035 1.00 95.38 165 THR A O 1
ATOM 1245 N N . PHE A 1 166 ? 5.123 3.274 -1.173 1.00 96.25 166 PHE A N 1
ATOM 1246 C CA . PHE A 1 166 ? 5.636 4.567 -1.634 1.00 96.25 166 PHE A CA 1
ATOM 1247 C C . PHE A 1 166 ? 7.138 4.508 -1.963 1.00 96.25 166 PHE A C 1
ATOM 1249 O O . PHE A 1 166 ? 7.561 4.946 -3.037 1.00 96.25 166 PHE A O 1
ATOM 1256 N N . CYS A 1 167 ? 7.948 3.921 -1.077 1.00 96.00 167 CYS A N 1
ATOM 1257 C CA . CYS A 1 167 ? 9.378 3.732 -1.314 1.00 96.00 167 CYS A CA 1
ATOM 1258 C C 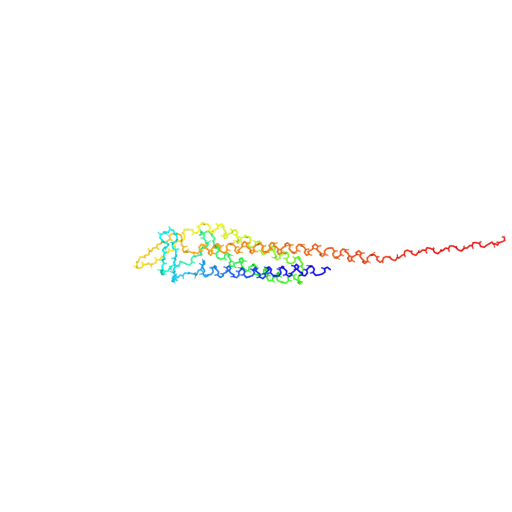. CYS A 1 167 ? 9.649 2.866 -2.555 1.00 96.00 167 CYS A C 1
ATOM 1260 O O . CYS A 1 167 ? 10.523 3.210 -3.351 1.00 96.00 167 CYS A O 1
ATOM 1262 N N . CYS A 1 168 ? 8.887 1.787 -2.765 1.00 94.69 168 CYS A N 1
ATOM 1263 C CA . CYS A 1 168 ? 8.982 0.967 -3.975 1.00 94.69 168 CYS A CA 1
ATOM 1264 C C . CYS A 1 168 ? 8.731 1.799 -5.240 1.00 94.69 168 CYS A C 1
ATOM 1266 O O . CYS A 1 168 ? 9.558 1.760 -6.154 1.00 94.69 168 CYS A O 1
ATOM 1268 N N . CYS A 1 169 ? 7.670 2.615 -5.271 1.00 93.38 169 CYS A N 1
ATOM 1269 C CA . CYS A 1 169 ? 7.385 3.506 -6.400 1.00 93.38 169 CYS A CA 1
ATOM 1270 C C . CYS A 1 169 ? 8.534 4.494 -6.666 1.00 93.38 169 CYS A C 1
ATOM 1272 O O . CYS A 1 169 ? 8.933 4.691 -7.816 1.00 93.38 169 CYS A O 1
ATOM 1274 N N . MET A 1 170 ? 9.113 5.083 -5.614 1.00 94.25 170 MET A N 1
ATOM 1275 C CA . MET A 1 170 ? 10.248 6.010 -5.736 1.00 94.25 170 MET A CA 1
ATOM 1276 C C . MET A 1 170 ? 11.492 5.330 -6.318 1.00 94.25 170 MET A C 1
ATOM 1278 O O . MET A 1 170 ? 12.179 5.904 -7.168 1.00 94.25 170 MET A O 1
ATOM 1282 N N . VAL A 1 171 ? 11.770 4.088 -5.910 1.00 94.44 171 VAL A N 1
ATOM 1283 C CA . VAL A 1 171 ? 12.865 3.297 -6.488 1.00 94.44 171 VAL A CA 1
ATOM 1284 C C . VAL A 1 171 ? 12.573 2.975 -7.954 1.00 94.44 171 VAL A C 1
ATOM 1286 O O . VAL A 1 171 ? 13.454 3.154 -8.793 1.00 94.44 171 VAL A O 1
ATOM 1289 N N . VAL A 1 172 ? 11.342 2.589 -8.304 1.00 92.94 172 VAL A N 1
ATOM 1290 C CA . VAL A 1 172 ? 10.934 2.363 -9.705 1.00 92.94 172 VAL A CA 1
ATOM 1291 C C . VAL A 1 172 ? 11.142 3.619 -10.557 1.00 92.94 172 VAL A C 1
ATOM 1293 O O . VAL A 1 172 ? 11.696 3.528 -11.655 1.00 92.94 172 VAL A O 1
ATOM 1296 N N . MET A 1 173 ? 10.792 4.803 -10.047 1.00 93.19 173 MET A N 1
ATOM 1297 C CA . MET A 1 173 ? 11.065 6.071 -10.732 1.00 93.19 173 MET A CA 1
ATOM 1298 C C . MET A 1 173 ? 12.564 6.315 -10.929 1.00 93.19 173 MET A C 1
ATOM 1300 O O . MET A 1 173 ? 12.989 6.689 -12.024 1.00 93.19 173 MET A O 1
ATOM 1304 N N . ALA A 1 174 ? 13.382 6.087 -9.898 1.00 92.81 174 ALA A N 1
ATOM 1305 C CA . ALA A 1 174 ? 14.833 6.240 -9.995 1.00 92.81 174 ALA A CA 1
ATOM 1306 C C . ALA A 1 174 ? 15.437 5.289 -11.047 1.00 92.81 174 ALA A C 1
ATOM 1308 O O . ALA A 1 174 ? 16.283 5.701 -11.847 1.00 92.81 174 ALA A O 1
ATOM 1309 N N . LEU A 1 175 ? 14.951 4.043 -11.106 1.00 91.44 175 LEU A N 1
ATOM 1310 C CA . LEU A 1 175 ? 15.332 3.068 -12.131 1.00 91.44 175 LEU A CA 1
ATOM 1311 C C . LEU A 1 175 ? 14.903 3.529 -13.531 1.00 91.44 175 LEU A C 1
ATOM 1313 O O . LEU A 1 175 ? 15.689 3.433 -14.474 1.00 91.44 175 LEU A O 1
ATOM 1317 N N . ALA A 1 176 ? 13.702 4.097 -13.676 1.00 90.62 176 ALA A N 1
ATOM 1318 C CA . ALA A 1 176 ? 13.232 4.662 -14.940 1.00 90.62 176 ALA A CA 1
ATOM 1319 C C . ALA A 1 176 ? 14.117 5.823 -15.428 1.00 90.62 176 ALA A C 1
ATOM 1321 O O . ALA A 1 176 ? 14.497 5.863 -16.602 1.00 90.62 176 ALA A O 1
ATOM 1322 N N . PHE A 1 177 ? 14.533 6.718 -14.526 1.00 90.12 177 PHE A N 1
ATOM 1323 C CA . PHE A 1 177 ? 15.501 7.775 -14.840 1.00 90.12 177 PHE A CA 1
ATOM 1324 C C . PHE A 1 177 ? 16.861 7.228 -15.280 1.00 90.12 177 PHE A C 1
ATOM 1326 O O . PHE A 1 177 ? 17.449 7.740 -16.239 1.00 90.12 177 PHE A O 1
ATOM 1333 N N . ALA A 1 178 ? 17.360 6.184 -14.615 1.00 88.75 178 ALA A N 1
ATOM 1334 C CA . ALA A 1 178 ? 18.611 5.536 -14.999 1.00 88.75 178 ALA A CA 1
ATOM 1335 C C . ALA A 1 178 ? 18.525 4.933 -16.414 1.00 88.75 178 ALA A C 1
ATOM 1337 O O . ALA A 1 178 ? 19.425 5.154 -17.228 1.00 88.75 178 ALA A O 1
ATOM 1338 N N . MET A 1 179 ? 17.410 4.269 -16.745 1.00 85.81 179 MET A N 1
ATOM 1339 C CA . MET A 1 179 ? 17.160 3.720 -18.085 1.00 85.81 179 MET A CA 1
ATOM 1340 C C . MET A 1 179 ? 17.109 4.810 -19.171 1.00 85.81 179 MET A C 1
ATOM 1342 O O . MET A 1 179 ? 17.647 4.615 -20.263 1.00 85.81 179 MET A O 1
ATOM 1346 N N . MET A 1 180 ? 16.521 5.981 -18.885 1.00 85.31 180 MET A N 1
ATOM 1347 C CA . MET A 1 180 ? 16.513 7.114 -19.827 1.00 85.31 180 MET A CA 1
ATOM 1348 C C . MET A 1 180 ? 17.922 7.647 -20.118 1.00 85.31 180 MET A C 1
ATOM 1350 O O . MET A 1 180 ? 18.266 7.876 -21.278 1.00 85.31 180 MET A O 1
ATOM 1354 N N . LYS A 1 181 ? 18.762 7.806 -19.083 1.00 83.75 181 LYS A N 1
ATOM 1355 C CA . LYS A 1 181 ? 20.156 8.256 -19.254 1.00 83.75 181 LYS A CA 1
ATOM 1356 C C . LYS A 1 181 ? 21.004 7.248 -20.035 1.00 83.75 181 LYS A C 1
ATOM 1358 O O . LYS A 1 181 ? 21.877 7.661 -20.794 1.00 83.75 181 LYS A O 1
ATOM 1363 N N . GLY A 1 182 ? 20.748 5.950 -19.856 1.00 77.00 182 GLY A N 1
ATOM 1364 C CA . GLY A 1 182 ? 21.405 4.885 -20.619 1.00 77.00 182 GLY A CA 1
ATOM 1365 C C . GLY A 1 182 ? 21.091 4.957 -22.115 1.00 77.00 182 GLY A C 1
ATOM 1366 O O . GLY A 1 182 ? 22.010 4.923 -22.929 1.00 77.00 182 GLY A O 1
ATOM 1367 N N . LYS A 1 183 ? 19.814 5.153 -22.477 1.00 68.25 183 LYS A N 1
ATOM 1368 C CA . LYS A 1 183 ? 19.383 5.279 -23.883 1.00 68.25 183 LYS A CA 1
ATOM 1369 C C . LYS A 1 183 ? 20.026 6.458 -24.618 1.00 68.25 183 LYS A C 1
ATOM 1371 O O . LYS A 1 183 ? 20.484 6.288 -25.741 1.00 68.25 183 LYS A O 1
ATOM 1376 N N . GLY A 1 184 ? 20.118 7.626 -23.976 1.00 62.09 184 GLY A N 1
ATOM 1377 C CA . GLY A 1 184 ? 20.724 8.811 -24.600 1.00 62.09 184 GLY A CA 1
ATOM 1378 C C . GLY A 1 184 ? 22.212 8.640 -24.939 1.00 62.09 184 GLY A C 1
ATOM 1379 O O . GLY A 1 184 ? 22.691 9.215 -25.913 1.00 62.09 184 GLY A O 1
ATOM 1380 N N . LYS A 1 185 ? 22.942 7.815 -24.173 1.00 60.94 185 LYS A N 1
ATOM 1381 C CA . LYS A 1 185 ? 24.343 7.477 -24.470 1.00 60.94 185 LYS A CA 1
ATOM 1382 C C . LYS A 1 185 ? 24.470 6.488 -25.629 1.00 60.94 185 LYS A C 1
ATOM 1384 O O . LYS A 1 185 ? 25.308 6.698 -26.498 1.00 60.94 185 LYS A O 1
ATOM 1389 N N . GLU A 1 186 ? 23.626 5.455 -25.665 1.00 59.88 186 GLU A N 1
ATOM 1390 C CA . GLU A 1 186 ? 23.635 4.450 -26.741 1.00 59.88 186 GLU A CA 1
ATOM 1391 C C . GLU A 1 186 ? 23.285 5.067 -28.106 1.00 59.88 186 GLU A C 1
ATOM 1393 O O . GLU A 1 186 ? 23.913 4.741 -29.114 1.00 59.88 186 GLU A O 1
ATOM 1398 N N . GLU A 1 187 ? 22.326 5.998 -28.145 1.00 59.78 187 GLU A N 1
ATOM 1399 C CA . GLU A 1 187 ? 21.990 6.727 -29.371 1.00 59.78 187 GLU A CA 1
ATOM 1400 C C . GLU A 1 187 ? 23.151 7.632 -29.813 1.00 59.78 187 GLU A C 1
ATOM 1402 O O . GLU A 1 187 ? 23.577 7.548 -30.964 1.00 59.78 187 GLU A O 1
ATOM 1407 N N . GLY A 1 188 ? 23.737 8.421 -28.903 1.00 56.94 188 GLY A N 1
ATOM 1408 C CA . GLY A 1 188 ? 24.873 9.300 -29.208 1.00 56.94 188 GLY A CA 1
ATOM 1409 C C . GLY A 1 188 ? 26.115 8.568 -29.736 1.00 56.94 188 GLY A C 1
ATOM 1410 O O . GLY A 1 188 ? 26.722 9.013 -30.710 1.00 56.94 188 GLY A O 1
ATOM 1411 N N . GLU A 1 189 ? 26.464 7.414 -29.157 1.00 57.41 189 GLU A N 1
ATOM 1412 C CA . GLU A 1 189 ? 27.570 6.574 -29.643 1.00 57.41 189 GLU A CA 1
ATOM 1413 C C . GLU A 1 189 ? 27.254 5.915 -30.995 1.00 57.41 189 GLU A C 1
ATOM 1415 O O . GLU A 1 189 ? 28.140 5.788 -31.842 1.00 57.41 189 GLU A O 1
ATOM 1420 N N . SER A 1 190 ? 25.994 5.538 -31.247 1.00 50.78 190 SER A N 1
ATOM 1421 C CA . SER A 1 190 ? 25.578 4.974 -32.539 1.00 50.78 190 SER A CA 1
ATOM 1422 C C . SER A 1 190 ? 25.650 6.002 -33.675 1.00 50.78 190 SER A C 1
ATOM 1424 O O . SER A 1 190 ? 26.095 5.666 -34.776 1.00 50.78 190 SER A O 1
ATOM 1426 N N . TYR A 1 191 ? 25.282 7.262 -33.413 1.00 54.34 191 TYR A N 1
ATOM 1427 C CA . TYR A 1 191 ? 25.441 8.358 -34.377 1.00 54.34 191 TYR A CA 1
ATOM 1428 C C . TYR A 1 191 ? 26.916 8.728 -34.600 1.00 54.34 191 TYR A C 1
ATOM 1430 O O . TYR A 1 191 ? 27.319 8.946 -35.742 1.00 54.34 191 TYR A O 1
ATOM 1438 N N . ALA A 1 192 ? 27.741 8.736 -33.547 1.00 53.53 192 ALA A N 1
ATOM 1439 C CA . ALA A 1 192 ? 29.179 8.991 -33.669 1.00 53.53 192 ALA A CA 1
ATOM 1440 C C . ALA A 1 192 ? 29.907 7.893 -34.469 1.00 53.53 192 ALA A C 1
ATOM 1442 O O . ALA A 1 192 ? 30.773 8.199 -35.281 1.00 53.53 192 ALA A O 1
ATOM 1443 N N . ASN A 1 193 ? 29.521 6.625 -34.297 1.00 54.50 193 ASN A N 1
ATOM 1444 C CA . ASN A 1 193 ? 30.105 5.500 -35.032 1.00 54.50 193 ASN A CA 1
ATOM 1445 C C . ASN A 1 193 ? 29.687 5.503 -36.517 1.00 54.50 193 ASN A C 1
ATOM 1447 O O . ASN A 1 193 ? 30.524 5.330 -37.398 1.00 54.50 193 ASN A O 1
ATOM 1451 N N . LYS A 1 194 ? 28.420 5.817 -36.825 1.00 53.34 194 LYS A N 1
ATOM 1452 C CA . LYS A 1 194 ? 27.957 5.956 -38.221 1.00 53.34 194 LYS A CA 1
ATOM 1453 C C . LYS A 1 194 ? 28.612 7.118 -38.971 1.00 53.34 194 LYS A C 1
ATOM 1455 O O . LYS A 1 194 ? 28.836 7.000 -40.169 1.00 53.34 194 LYS A O 1
ATOM 1460 N N . ASN A 1 195 ? 28.957 8.198 -38.272 1.00 53.75 195 ASN A N 1
ATOM 1461 C CA . ASN A 1 195 ? 29.647 9.351 -38.858 1.00 53.75 195 ASN A CA 1
ATOM 1462 C C . ASN A 1 195 ? 31.184 9.237 -38.801 1.00 53.75 195 ASN A C 1
ATOM 1464 O O . ASN A 1 195 ? 31.873 10.123 -39.295 1.00 53.75 195 ASN A O 1
ATOM 1468 N N . GLY A 1 196 ? 31.728 8.171 -38.202 1.00 48.50 196 GLY A N 1
ATOM 1469 C CA . GLY A 1 196 ? 33.166 7.880 -38.146 1.00 48.50 196 GLY A CA 1
ATOM 1470 C C . GLY A 1 196 ? 33.701 7.115 -39.363 1.00 48.50 196 GLY A C 1
ATOM 1471 O O . GLY A 1 196 ? 34.910 6.975 -39.502 1.00 48.50 196 GLY A O 1
ATOM 1472 N N . HIS A 1 197 ? 32.825 6.660 -40.264 1.00 43.28 197 HIS A N 1
ATOM 1473 C CA . HIS A 1 197 ? 33.190 6.143 -41.586 1.00 43.28 197 HIS A CA 1
ATOM 1474 C C . HIS A 1 197 ? 33.150 7.284 -42.621 1.00 43.28 197 HIS A C 1
ATOM 1476 O O . HIS A 1 197 ? 32.420 7.238 -43.606 1.00 43.28 197 HIS A O 1
ATOM 1482 N N . ILE A 1 198 ? 33.906 8.353 -42.363 1.00 46.97 198 ILE A N 1
ATOM 1483 C CA . ILE A 1 198 ? 34.264 9.315 -43.409 1.00 46.97 198 ILE A CA 1
ATOM 1484 C C . ILE A 1 198 ? 35.509 8.744 -44.078 1.00 46.97 198 ILE A C 1
ATOM 1486 O O . ILE A 1 198 ? 36.509 8.483 -43.412 1.00 46.97 198 ILE A O 1
ATOM 1490 N N . GLU A 1 199 ? 35.379 8.480 -45.374 1.00 45.22 199 GLU A N 1
ATOM 1491 C CA . GLU A 1 199 ? 36.433 8.034 -46.277 1.00 45.22 199 GLU A CA 1
ATOM 1492 C C . GLU A 1 199 ? 37.740 8.798 -46.027 1.00 45.22 199 GLU A C 1
ATOM 1494 O O . GLU A 1 199 ? 37.739 10.023 -45.867 1.00 45.22 199 GLU A O 1
ATOM 1499 N N . ASP A 1 200 ? 38.857 8.066 -46.010 1.00 40.34 200 ASP A N 1
ATOM 1500 C CA . ASP A 1 200 ? 40.191 8.655 -46.057 1.00 40.34 200 ASP A CA 1
ATOM 1501 C C . ASP A 1 200 ? 40.235 9.706 -47.181 1.00 40.34 200 ASP A C 1
ATOM 1503 O O . ASP A 1 200 ? 39.835 9.405 -48.313 1.00 40.34 200 ASP A O 1
ATOM 1507 N N . PRO A 1 201 ? 40.720 10.935 -46.928 1.00 41.62 201 PRO A N 1
ATOM 1508 C CA . PRO A 1 201 ? 40.858 11.914 -47.987 1.00 41.62 201 PRO A CA 1
ATOM 1509 C C . PRO A 1 201 ? 41.823 11.355 -49.033 1.00 41.62 201 PRO A C 1
ATOM 1511 O O . PRO A 1 201 ? 42.996 11.096 -48.750 1.00 41.62 201 PRO A O 1
ATOM 1514 N N . VAL A 1 202 ? 41.308 11.171 -50.251 1.00 45.19 202 VAL A N 1
ATOM 1515 C CA . VAL A 1 202 ? 42.080 10.816 -51.440 1.00 45.19 202 VAL A CA 1
ATOM 1516 C C . VAL A 1 202 ? 43.290 11.744 -51.521 1.00 45.19 202 VAL A C 1
ATOM 1518 O O . VAL A 1 202 ? 43.182 12.943 -51.780 1.00 45.19 202 VAL A O 1
ATOM 1521 N N . LYS A 1 203 ? 44.462 11.162 -51.267 1.00 41.25 203 LYS A N 1
ATOM 1522 C CA . LYS A 1 203 ? 45.771 11.782 -51.447 1.00 41.25 203 LYS A CA 1
ATOM 1523 C C . LYS A 1 203 ? 45.861 12.273 -52.901 1.00 41.25 203 LYS A C 1
ATOM 1525 O O . LYS A 1 203 ? 45.711 11.443 -53.800 1.00 41.25 203 LYS A O 1
ATOM 1530 N N . PRO A 1 204 ? 46.091 13.569 -53.175 1.00 41.19 204 PRO A N 1
ATOM 1531 C CA . PRO A 1 204 ? 46.199 14.036 -54.549 1.00 41.19 204 PRO A CA 1
ATOM 1532 C C . PRO A 1 204 ? 47.393 13.353 -55.223 1.00 41.19 204 PRO A C 1
ATOM 1534 O O . PRO A 1 204 ? 48.515 13.363 -54.708 1.00 41.19 204 PRO A O 1
ATOM 1537 N N . ALA A 1 205 ? 47.112 12.706 -56.355 1.00 43.00 205 ALA A N 1
ATOM 1538 C CA . ALA A 1 205 ? 48.104 12.086 -57.216 1.00 43.00 205 ALA A CA 1
ATOM 1539 C C . ALA A 1 205 ? 49.125 13.140 -57.670 1.00 43.00 205 ALA A C 1
ATOM 1541 O O . ALA A 1 205 ? 48.763 14.257 -58.038 1.00 43.00 205 ALA A O 1
ATOM 1542 N N . GLY A 1 206 ? 50.406 12.779 -57.594 1.00 36.84 206 GLY A N 1
ATOM 1543 C CA . GLY A 1 206 ? 51.520 13.652 -57.939 1.00 36.84 206 GLY A CA 1
ATOM 1544 C C . GLY A 1 206 ? 51.468 14.140 -59.386 1.00 36.84 206 GLY A C 1
ATOM 1545 O O . GLY A 1 206 ? 51.088 13.406 -60.297 1.00 36.84 206 GLY A O 1
ATOM 1546 N N . ASN A 1 207 ? 51.897 15.385 -59.584 1.00 41.72 207 ASN A N 1
ATOM 1547 C CA . ASN A 1 207 ? 52.146 15.948 -60.905 1.00 41.72 207 ASN A CA 1
ATOM 1548 C C . ASN A 1 207 ? 53.245 15.147 -61.633 1.00 41.72 207 ASN A C 1
ATOM 1550 O O . ASN A 1 207 ? 54.285 14.871 -61.027 1.00 41.72 207 ASN A O 1
ATOM 1554 N N . PRO A 1 208 ? 53.071 14.811 -62.924 1.00 48.41 208 PRO A N 1
ATOM 1555 C CA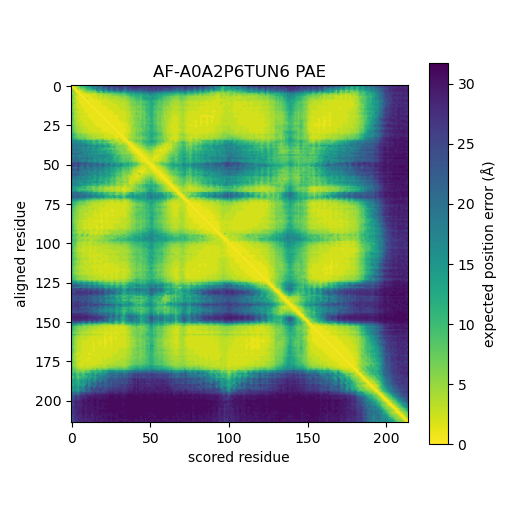 . PRO A 1 208 ? 54.149 14.270 -63.742 1.00 48.41 208 PRO A CA 1
ATOM 1556 C C . PRO A 1 208 ? 55.176 15.360 -64.119 1.00 48.41 208 PRO A C 1
ATOM 1558 O O . PRO A 1 208 ? 54.849 16.551 -64.124 1.00 48.41 208 PRO A O 1
ATOM 1561 N N . PRO A 1 209 ? 56.428 14.972 -64.425 1.00 42.84 209 PRO A N 1
ATOM 1562 C CA . PRO A 1 209 ? 57.509 15.904 -64.718 1.00 42.84 209 PRO A CA 1
ATOM 1563 C C . PRO A 1 209 ? 57.320 16.571 -66.084 1.00 42.84 209 PRO A C 1
ATOM 1565 O O . PRO A 1 209 ? 56.958 15.925 -67.066 1.00 42.84 209 PRO A O 1
ATOM 1568 N N . ALA A 1 210 ? 57.616 17.869 -66.148 1.00 40.50 210 ALA A N 1
ATOM 1569 C CA . ALA A 1 210 ? 57.679 18.622 -67.391 1.00 40.50 210 ALA A CA 1
ATOM 1570 C C . ALA A 1 210 ? 58.886 18.162 -68.225 1.00 40.50 210 ALA A C 1
ATOM 1572 O O . ALA A 1 210 ? 60.039 18.440 -67.893 1.00 40.50 210 ALA A O 1
ATOM 1573 N N . THR A 1 211 ? 58.611 17.453 -69.316 1.00 43.84 211 THR A N 1
ATOM 1574 C CA . THR A 1 211 ? 59.540 17.240 -70.428 1.00 43.84 211 THR A CA 1
ATOM 1575 C C . THR A 1 211 ? 59.693 18.522 -71.244 1.00 43.84 211 THR A C 1
ATOM 1577 O O . THR A 1 211 ? 58.709 19.141 -71.639 1.00 43.84 211 THR A O 1
ATOM 1580 N N . ALA A 1 212 ? 60.948 18.886 -71.499 1.00 40.47 212 ALA A N 1
ATOM 1581 C CA . ALA A 1 212 ? 61.373 19.953 -72.392 1.00 40.47 212 ALA A CA 1
ATOM 1582 C C . ALA A 1 212 ? 60.965 19.693 -73.853 1.00 40.47 212 ALA A C 1
ATOM 1584 O O . ALA A 1 212 ? 61.063 18.556 -74.314 1.00 40.47 212 ALA A O 1
ATOM 1585 N N . ALA A 1 213 ? 60.610 20.753 -74.589 1.00 36.84 213 ALA A N 1
ATOM 1586 C CA . ALA A 1 213 ? 60.695 20.792 -76.049 1.00 36.84 213 ALA A CA 1
ATOM 1587 C C . ALA A 1 213 ? 60.664 22.241 -76.589 1.00 36.84 213 ALA A C 1
ATOM 1589 O O . ALA A 1 213 ? 59.656 22.924 -76.435 1.00 36.84 213 ALA A O 1
ATOM 1590 N N . VAL A 1 214 ? 61.773 22.580 -77.269 1.00 36.97 214 VAL A N 1
ATOM 1591 C CA . VAL A 1 214 ? 62.022 23.584 -78.334 1.00 36.97 214 VAL A CA 1
ATOM 1592 C C . VAL A 1 214 ? 61.955 25.070 -77.984 1.00 36.97 214 VAL A C 1
ATOM 1594 O O . VAL A 1 214 ? 60.848 25.627 -77.853 1.00 36.97 214 VAL A O 1
#

Sequence (214 aa):
MAGSNKALGALAAFLSVAEIAFAITIIVLVADQLWPGAGSYYGCYWDYSQSPAQQYCGTWTSSGVCLMTDNSVNVCRYSYAAAAIGIVAAIITVFAMCLPPVATLLAGLFGSIWWLAYAITATAYSKDVNNQEFSVTLAGQTVTIPWGYPRGNYRTMVYALAWTTFCCCMVVMALAFAMMKGKGKEEGESYANKNGHIEDPVKPAGNPPATAAV